Protein AF-A0A812LFV3-F1 (afdb_monomer)

Secondary structure (DSSP, 8-state):
--HHHHHHHHHHHGGG-PPPS----------PPPGGGGGSSTTS--HHHHHHHHTGGGS--SS---HHHHHHHHHHHHHT---SB--BEE-GGGT-EE--SBPPTTSSS-HHHHHHHHHHSS-TT-BSSSPPPHHHHHHHHHHHHHHHHHHTT-TTS-TT---TTHHHHHHHHHHHHHHHTT------

Radius of gyration: 30.11 Å; Cα contacts (8 Å, |Δi|>4): 96; chains: 1; bounding box: 66×48×95 Å

Sequence (188 aa):
LNFLEQLQDCRRKQKKVEPSPSEEPRKEDSKGPSKVSLKRRSKMEDPVWIRANWEVAKEPTAKGTTLEEAERLLEEREAAEPDFFCMARIWAGGWGGQCRLPHLPGIEYCEAHQAQVKRQRYLTHGRMDGEIPPKKKKEFEVTQQRLRARSSGSEAAQPGACKNRGLLDLLRKETAEVKAEKAPQKKG

Foldseek 3Di:
DDPVVVVVVVVVVVVPPDPDPDPDPDDPPPPDDDPPPPPPPPPPPPVVVVVVVVVVVPDPPDDDQDPVNVVVVVVVVVVPPLPQFAQAWDCPQLQIDTHRHGPDVPGNHRPVQVVVCVVPVAGPQHGNVDDGPPVVVVVSVVRVVVVVVVVVPPPPPDPDPPPVVPVVVVVVVVVVVVVVVPDDDDDD

pLDDT: mean 74.09, std 18.33, range [43.22, 98.5]

Structure (mmCIF, N/CA/C/O backbone):
data_AF-A0A812LFV3-F1
#
_entry.id   AF-A0A812LFV3-F1
#
loop_
_atom_site.group_PDB
_atom_site.id
_atom_site.type_symbol
_atom_site.label_atom_id
_atom_site.label_alt_id
_atom_site.label_comp_id
_atom_site.label_asym_id
_atom_site.label_entity_id
_atom_site.label_seq_id
_atom_site.pdbx_PDB_ins_code
_atom_site.Cartn_x
_atom_site.Cartn_y
_atom_site.Cartn_z
_atom_site.occupancy
_atom_site.B_iso_or_equiv
_atom_site.auth_seq_id
_atom_site.auth_comp_id
_atom_site.auth_asym_id
_atom_site.auth_atom_id
_atom_site.pdbx_PDB_model_num
ATOM 1 N N . LEU A 1 1 ? -12.657 -14.799 37.378 1.00 55.91 1 LEU A N 1
ATOM 2 C CA . LEU A 1 1 ? -11.868 -13.545 37.417 1.00 55.91 1 LEU A CA 1
ATOM 3 C C . LEU A 1 1 ? -12.683 -12.458 36.742 1.00 55.91 1 LEU A C 1
ATOM 5 O O . LEU A 1 1 ? -13.155 -12.666 35.631 1.00 55.91 1 LEU A O 1
ATOM 9 N N . ASN A 1 2 ? -12.966 -11.382 37.468 1.00 75.75 2 ASN A N 1
ATOM 10 C CA . ASN A 1 2 ? -13.969 -10.392 37.091 1.00 75.75 2 ASN A CA 1
ATOM 11 C C . ASN A 1 2 ? -13.399 -9.471 35.996 1.00 75.75 2 ASN A C 1
ATOM 13 O O . ASN A 1 2 ? -12.293 -8.955 36.140 1.00 75.75 2 ASN A O 1
ATOM 17 N N . PHE A 1 3 ? -14.127 -9.251 34.900 1.00 69.44 3 PHE A N 1
ATOM 18 C CA . PHE A 1 3 ? -13.663 -8.434 33.763 1.00 69.44 3 PHE A CA 1
ATOM 19 C C . PHE A 1 3 ? -13.281 -6.999 34.184 1.00 69.44 3 PHE A C 1
ATOM 21 O O . PHE A 1 3 ? -12.375 -6.385 33.620 1.00 69.44 3 PHE A O 1
ATOM 28 N N . LEU A 1 4 ? -13.911 -6.486 35.248 1.00 72.94 4 LEU A N 1
ATOM 29 C CA . LEU A 1 4 ? -13.555 -5.203 35.855 1.00 72.94 4 LEU A CA 1
ATOM 30 C C . LEU A 1 4 ? -12.146 -5.180 36.471 1.00 72.94 4 LEU A C 1
ATOM 32 O O . LEU A 1 4 ? -11.487 -4.142 36.429 1.00 72.94 4 LEU A O 1
ATOM 36 N N . GLU A 1 5 ? -11.678 -6.298 37.021 1.00 75.25 5 GLU A N 1
ATOM 37 C CA . GLU A 1 5 ? -10.353 -6.411 37.639 1.00 75.25 5 GLU A CA 1
ATOM 38 C C . GLU A 1 5 ? -9.250 -6.376 36.571 1.00 75.25 5 GLU A C 1
ATOM 40 O O . GLU A 1 5 ? -8.272 -5.644 36.710 1.00 75.25 5 GLU A O 1
ATOM 45 N N . GLN A 1 6 ? -9.467 -7.049 35.432 1.00 73.62 6 GLN A N 1
ATOM 46 C CA . GLN A 1 6 ? -8.557 -6.995 34.279 1.00 73.62 6 GLN A CA 1
ATOM 47 C C . GLN A 1 6 ? -8.413 -5.578 33.702 1.00 73.62 6 GLN A C 1
ATOM 49 O O . GLN A 1 6 ? -7.315 -5.165 33.321 1.00 73.62 6 GLN A O 1
ATOM 54 N N . LEU A 1 7 ? -9.498 -4.798 33.673 1.00 72.94 7 LEU A N 1
ATOM 55 C CA . LEU A 1 7 ? -9.457 -3.417 33.184 1.00 72.94 7 LEU A CA 1
ATOM 56 C C . LEU A 1 7 ? -8.721 -2.468 34.141 1.00 72.94 7 LEU A C 1
ATOM 58 O O . LEU A 1 7 ? -8.030 -1.550 33.688 1.00 72.94 7 LEU A O 1
ATOM 62 N N . GLN A 1 8 ? -8.832 -2.679 35.455 1.00 79.50 8 GLN A N 1
ATOM 63 C CA . GLN A 1 8 ? -8.088 -1.886 36.438 1.00 79.50 8 GLN A CA 1
ATOM 64 C C . GLN A 1 8 ? -6.581 -2.163 36.368 1.00 79.50 8 GLN A C 1
ATOM 66 O O . GLN A 1 8 ? -5.777 -1.231 36.474 1.00 79.50 8 GLN A O 1
ATOM 71 N N . ASP A 1 9 ? -6.201 -3.407 36.090 1.00 74.38 9 ASP A N 1
ATOM 72 C CA . ASP A 1 9 ? -4.802 -3.822 36.027 1.00 74.38 9 ASP A CA 1
ATOM 73 C C . ASP A 1 9 ? -4.087 -3.306 34.760 1.00 74.38 9 ASP A C 1
ATOM 75 O O . ASP A 1 9 ? -2.958 -2.806 34.820 1.00 74.38 9 ASP A O 1
ATOM 79 N N . CYS A 1 10 ? -4.784 -3.265 33.616 1.00 64.00 10 CYS A N 1
ATOM 80 C CA . CYS A 1 10 ? -4.294 -2.584 32.409 1.00 64.00 10 CYS A CA 1
ATOM 81 C C . CYS A 1 10 ? -4.059 -1.081 32.632 1.00 64.00 10 CYS A C 1
ATOM 83 O O . CYS A 1 10 ? -3.088 -0.518 32.121 1.00 64.00 10 CYS A O 1
ATOM 85 N N . ARG A 1 11 ? -4.910 -0.419 33.426 1.00 69.25 11 ARG A N 1
ATOM 86 C CA . ARG A 1 11 ? -4.797 1.022 33.697 1.00 69.25 11 ARG A CA 1
ATOM 87 C C . ARG A 1 11 ? -3.627 1.358 34.626 1.00 69.25 11 ARG A C 1
ATOM 89 O O . ARG A 1 11 ? -3.026 2.420 34.473 1.00 69.25 11 ARG A O 1
ATOM 96 N N . ARG A 1 12 ? -3.264 0.459 35.550 1.00 69.38 12 ARG A N 1
ATOM 97 C CA . ARG A 1 12 ? -2.049 0.595 36.376 1.00 69.38 12 ARG A CA 1
ATOM 98 C C . ARG A 1 12 ? -0.776 0.457 35.550 1.00 69.38 12 ARG A C 1
ATOM 100 O O . ARG A 1 12 ? 0.148 1.243 35.746 1.00 69.38 12 ARG A O 1
ATOM 107 N N . LYS A 1 13 ? -0.745 -0.474 34.593 1.00 65.94 13 LYS A N 1
ATOM 108 C CA . LYS A 1 13 ? 0.440 -0.714 33.752 1.00 65.94 13 LYS A CA 1
ATOM 109 C C . LYS A 1 13 ? 0.768 0.452 32.814 1.00 65.94 13 LYS A C 1
ATOM 111 O O . LYS A 1 13 ? 1.938 0.688 32.546 1.00 65.94 13 LYS A O 1
ATOM 116 N N . GLN A 1 14 ? -0.218 1.244 32.386 1.00 63.62 14 GLN A N 1
ATOM 117 C CA . GLN A 1 14 ? 0.043 2.414 31.534 1.00 63.62 14 GLN A CA 1
ATOM 118 C C . GLN A 1 14 ? 0.589 3.645 32.273 1.00 63.62 14 GLN A C 1
ATOM 120 O O . GLN A 1 14 ? 1.061 4.575 31.627 1.00 63.62 14 GLN A O 1
ATOM 125 N N . LYS A 1 15 ? 0.551 3.683 33.612 1.00 62.47 15 LYS A N 1
ATOM 126 C CA . LYS A 1 15 ? 0.946 4.877 34.382 1.00 62.47 15 LYS A CA 1
ATOM 127 C C . LYS A 1 15 ? 2.435 4.925 34.755 1.00 62.47 15 LYS A C 1
ATOM 129 O O . LYS A 1 15 ? 2.832 5.839 35.467 1.00 62.47 15 LYS A O 1
ATOM 134 N N . LYS A 1 16 ? 3.242 3.953 34.312 1.00 53.00 16 LYS A N 1
ATOM 135 C CA . LYS A 1 16 ? 4.643 3.785 34.742 1.00 53.00 16 LYS A CA 1
ATOM 136 C C . LYS A 1 16 ? 5.651 3.694 33.590 1.00 53.00 16 LYS A C 1
ATOM 138 O O . LYS A 1 16 ? 6.679 3.044 33.728 1.00 53.00 16 LYS A O 1
ATOM 143 N N . VAL A 1 17 ? 5.349 4.326 32.457 1.00 53.75 17 VAL A N 1
ATOM 144 C CA . VAL A 1 17 ? 6.363 4.599 31.431 1.00 53.75 17 VAL A CA 1
ATOM 145 C C . VAL A 1 17 ? 6.852 6.017 31.685 1.00 53.75 17 VAL A C 1
ATOM 147 O O . VAL A 1 17 ? 6.213 6.984 31.271 1.00 53.75 17 VAL A O 1
ATOM 150 N N . GLU A 1 18 ? 7.918 6.136 32.472 1.00 62.41 18 GLU A N 1
ATOM 151 C CA . GLU A 1 18 ? 8.632 7.402 32.604 1.00 62.41 18 GLU A CA 1
ATOM 152 C C . GLU A 1 18 ? 9.208 7.777 31.231 1.00 62.41 18 GLU A C 1
ATOM 154 O O . GLU A 1 18 ? 9.767 6.911 30.549 1.00 62.41 18 GLU A O 1
ATOM 159 N N . PRO A 1 19 ? 9.034 9.029 30.777 1.00 56.50 19 PRO A N 1
ATOM 160 C CA . PRO A 1 19 ? 9.641 9.480 29.538 1.00 56.50 19 PRO A CA 1
ATOM 161 C C . PRO A 1 19 ? 11.162 9.431 29.696 1.00 56.50 19 PRO A C 1
ATOM 163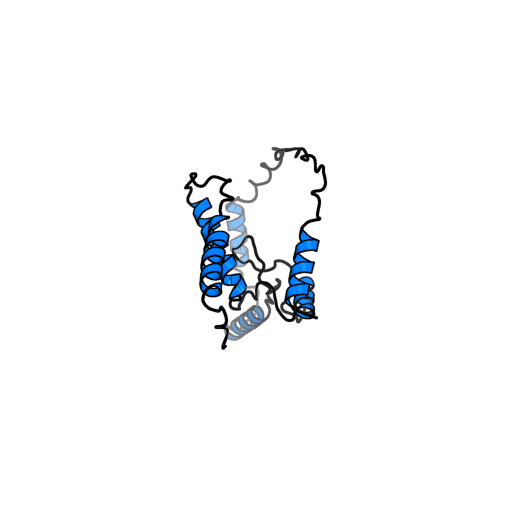 O O . PRO A 1 19 ? 11.722 10.070 30.586 1.00 56.50 19 PRO A O 1
ATOM 166 N N . SER A 1 20 ? 11.820 8.651 28.840 1.00 63.47 20 SER A N 1
ATOM 167 C CA . SER A 1 20 ? 13.277 8.584 28.775 1.00 63.47 20 SER A CA 1
ATOM 168 C C . SER A 1 20 ? 13.851 9.990 28.555 1.00 63.47 20 SER A C 1
ATOM 170 O O . SER A 1 20 ? 13.416 10.671 27.618 1.00 63.47 20 SER A O 1
ATOM 172 N N . PRO A 1 21 ? 14.804 10.448 29.381 1.00 61.84 21 PRO A N 1
ATOM 173 C CA . PRO A 1 21 ? 15.462 11.722 29.158 1.00 61.84 21 PRO A CA 1
ATOM 174 C C . PRO A 1 21 ? 16.399 11.619 27.946 1.00 61.84 21 PRO A C 1
ATOM 176 O O . PRO A 1 21 ? 17.027 10.587 27.719 1.00 61.84 21 PRO A O 1
ATOM 179 N N . SER A 1 22 ? 16.476 12.724 27.200 1.00 54.62 22 SER A N 1
ATOM 180 C CA . SER A 1 22 ? 17.468 13.049 26.164 1.00 54.62 22 SER A CA 1
ATOM 181 C C . SER A 1 22 ? 17.505 12.186 24.895 1.00 54.62 22 SER A C 1
ATOM 183 O O . SER A 1 22 ? 18.390 11.354 24.719 1.00 54.62 22 SER A O 1
ATOM 185 N N . GLU A 1 23 ? 16.636 12.501 23.933 1.00 49.09 23 GLU A N 1
ATOM 186 C CA . GLU A 1 23 ? 17.087 12.555 22.539 1.00 49.09 23 GLU A CA 1
ATOM 187 C C . GLU A 1 23 ? 17.422 14.016 22.235 1.00 49.09 23 GLU A C 1
ATOM 189 O O . GLU A 1 23 ? 16.541 14.866 22.096 1.00 49.09 23 GLU A O 1
ATOM 194 N N . GLU A 1 24 ? 18.717 14.328 22.219 1.00 56.12 24 GLU A N 1
ATOM 195 C CA . GLU A 1 24 ? 19.198 15.620 21.747 1.00 56.12 24 GLU A CA 1
ATOM 196 C C . GLU A 1 24 ? 18.813 15.812 20.270 1.00 56.12 24 GLU A C 1
ATOM 198 O O . GLU A 1 24 ? 18.880 14.861 19.482 1.00 56.12 24 GLU A O 1
ATOM 203 N N . PRO A 1 25 ? 18.430 17.032 19.857 1.00 56.47 25 PRO A N 1
ATOM 204 C CA . PRO A 1 25 ? 18.146 17.327 18.463 1.00 56.47 25 PRO A CA 1
ATOM 205 C C . PRO A 1 25 ? 19.408 17.095 17.626 1.00 56.47 25 PRO A C 1
ATOM 207 O O . PRO A 1 25 ? 20.378 17.853 17.700 1.00 56.47 25 PRO A O 1
ATOM 210 N N . ARG A 1 26 ? 19.391 16.035 16.807 1.00 52.97 26 ARG A N 1
ATOM 211 C CA . ARG A 1 26 ? 20.398 15.814 15.767 1.00 52.97 26 ARG A CA 1
ATOM 212 C C . ARG A 1 26 ? 20.404 17.035 14.853 1.00 52.97 26 ARG A C 1
ATOM 214 O O . ARG A 1 26 ? 19.417 17.319 14.182 1.00 52.97 26 ARG A O 1
ATOM 221 N N . LYS A 1 27 ? 21.524 17.757 14.848 1.00 58.31 27 LYS A N 1
ATOM 222 C CA . LYS A 1 27 ? 21.807 18.820 13.884 1.00 58.31 27 LYS A CA 1
ATOM 223 C C . LYS A 1 27 ? 21.841 18.178 12.497 1.00 58.31 27 LYS A C 1
ATOM 225 O O . LYS A 1 27 ? 22.775 17.452 12.173 1.00 58.31 27 LYS A O 1
ATOM 230 N N . GLU A 1 28 ? 20.784 18.378 11.719 1.00 57.16 28 GLU A N 1
ATOM 231 C CA . GLU A 1 28 ? 20.754 17.988 10.315 1.00 57.16 28 GLU A CA 1
ATOM 232 C C . GLU A 1 28 ? 21.685 18.921 9.536 1.00 57.16 28 GLU A C 1
ATOM 234 O O . GLU A 1 28 ? 21.373 20.087 9.280 1.00 57.16 28 GLU A O 1
ATOM 239 N N . ASP A 1 29 ? 22.854 18.396 9.171 1.00 54.00 29 ASP A N 1
ATOM 240 C CA . ASP A 1 29 ? 23.765 19.026 8.226 1.00 54.00 29 ASP A CA 1
ATOM 241 C C . ASP A 1 29 ? 23.089 19.097 6.851 1.00 54.00 29 ASP A C 1
ATOM 243 O O . ASP A 1 29 ? 23.152 18.182 6.026 1.00 54.00 29 ASP A O 1
ATOM 247 N N . SER A 1 30 ? 22.426 20.220 6.601 1.00 51.50 30 SER A N 1
ATOM 248 C CA . SER A 1 30 ? 21.839 20.596 5.319 1.00 51.50 30 SER A CA 1
ATOM 249 C C . SER A 1 30 ? 22.936 20.923 4.2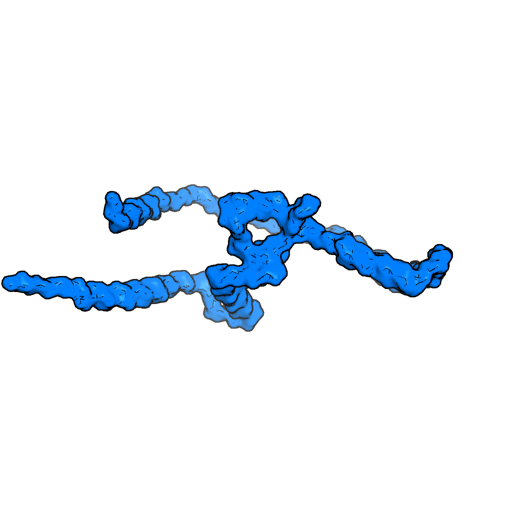97 1.00 51.50 30 SER A C 1
ATOM 251 O O . SER A 1 30 ? 23.143 22.063 3.883 1.00 51.50 30 SER A O 1
ATOM 253 N N . LYS A 1 31 ? 23.660 19.899 3.834 1.00 54.12 31 LYS A N 1
ATOM 254 C CA . LYS A 1 31 ? 24.444 19.994 2.597 1.00 54.12 31 LYS A CA 1
ATOM 255 C C . LYS A 1 31 ? 23.470 20.074 1.424 1.00 54.12 31 LYS A C 1
ATOM 257 O O . LYS A 1 31 ? 22.979 19.063 0.930 1.00 54.12 31 LYS A O 1
ATOM 262 N N . GLY A 1 32 ? 23.177 21.305 1.008 1.00 60.53 32 GLY A N 1
ATOM 263 C CA . GLY A 1 32 ? 22.386 21.590 -0.184 1.00 60.53 32 GLY A CA 1
ATOM 264 C C . GLY A 1 32 ? 22.940 20.875 -1.429 1.00 60.53 32 GLY A C 1
ATOM 265 O O . GLY A 1 32 ? 24.142 20.599 -1.507 1.00 60.53 32 GLY A O 1
ATOM 266 N N . PRO A 1 33 ? 22.077 20.559 -2.411 1.00 55.69 33 PRO A N 1
ATOM 267 C CA . PRO A 1 33 ? 22.470 19.823 -3.606 1.00 55.69 33 PRO A CA 1
ATOM 268 C C . PRO A 1 33 ? 23.586 20.562 -4.352 1.00 55.69 33 PRO A C 1
ATOM 270 O O . PRO A 1 33 ? 23.482 21.756 -4.648 1.00 55.69 33 PRO A O 1
ATOM 273 N N . SER A 1 34 ? 24.678 19.851 -4.644 1.00 58.72 34 SER A N 1
ATOM 274 C CA . SER A 1 34 ? 25.825 20.440 -5.330 1.00 58.72 34 SER A CA 1
ATOM 275 C C . SER A 1 34 ? 25.427 20.888 -6.742 1.00 58.72 34 SER A C 1
ATOM 277 O O . SER A 1 34 ? 24.744 20.181 -7.488 1.00 58.72 34 SER A O 1
ATOM 279 N N . LYS A 1 35 ? 25.884 22.083 -7.134 1.00 53.44 35 LYS A N 1
ATOM 280 C CA . LYS A 1 35 ? 25.578 22.738 -8.422 1.00 53.44 35 LYS A CA 1
ATOM 281 C C . LYS A 1 35 ? 26.095 21.978 -9.659 1.00 53.44 35 LYS A C 1
ATOM 283 O O . LYS A 1 35 ? 25.905 22.434 -10.783 1.00 53.44 35 LYS A O 1
ATOM 288 N N . VAL A 1 36 ? 26.745 20.828 -9.480 1.00 54.06 36 VAL A N 1
ATOM 289 C CA . VAL A 1 36 ? 27.412 20.072 -10.552 1.00 54.06 36 VAL A CA 1
ATOM 290 C C . VAL A 1 36 ? 26.423 19.215 -11.364 1.00 54.06 36 VAL A C 1
ATOM 292 O O . VAL A 1 36 ? 26.697 18.892 -12.517 1.00 54.06 36 VAL A O 1
ATOM 295 N N . SER A 1 37 ? 25.234 18.905 -10.832 1.00 51.38 37 SER A N 1
ATOM 296 C CA . SER A 1 37 ? 24.302 17.956 -11.475 1.00 51.38 37 SER A CA 1
ATOM 297 C C . SER A 1 37 ? 23.411 18.549 -12.587 1.00 51.38 37 SER A C 1
ATOM 299 O O . SER A 1 37 ? 22.770 17.816 -13.335 1.00 51.38 37 SER A O 1
ATOM 301 N N . LEU A 1 38 ? 23.382 19.876 -12.760 1.00 52.81 38 LEU A N 1
ATOM 302 C CA . LEU A 1 38 ? 22.471 20.541 -13.710 1.00 52.81 38 LEU A CA 1
ATOM 303 C C . LEU A 1 38 ? 22.940 20.536 -15.176 1.00 52.81 38 LEU A C 1
ATOM 305 O O . LEU A 1 38 ? 22.148 20.827 -16.065 1.00 52.81 38 LEU A O 1
ATOM 309 N N . LYS A 1 39 ? 24.197 20.173 -15.466 1.00 51.81 39 LYS A N 1
ATOM 310 C CA . LYS A 1 39 ? 24.762 20.268 -16.828 1.00 51.81 39 LYS A CA 1
ATOM 311 C C . LYS A 1 39 ? 24.688 18.995 -17.675 1.00 51.81 39 LYS A C 1
ATOM 313 O O . LYS A 1 39 ? 25.018 19.048 -18.853 1.00 51.81 39 LYS A O 1
ATOM 318 N N . ARG A 1 40 ? 24.218 17.866 -17.130 1.00 53.12 40 ARG A N 1
ATOM 319 C CA . ARG A 1 40 ? 24.064 16.611 -17.899 1.00 53.12 40 ARG A CA 1
ATOM 320 C C . ARG A 1 40 ? 22.687 16.408 -18.539 1.00 53.12 40 ARG A C 1
ATOM 322 O O . ARG A 1 40 ? 22.519 15.439 -19.268 1.00 53.12 40 ARG A O 1
ATOM 329 N N . ARG A 1 41 ? 21.716 17.300 -18.308 1.00 52.12 41 ARG A N 1
ATOM 330 C CA . ARG A 1 41 ? 20.331 17.104 -18.773 1.00 52.12 41 ARG A CA 1
ATOM 331 C C . ARG A 1 41 ? 19.991 17.694 -20.146 1.00 52.12 41 ARG A C 1
ATOM 333 O O . ARG A 1 41 ? 18.963 17.319 -20.681 1.00 52.12 41 ARG A O 1
ATOM 340 N N . SER A 1 42 ? 20.830 18.540 -20.752 1.00 55.72 42 SER A N 1
ATOM 341 C CA . SER A 1 42 ? 20.446 19.223 -22.006 1.00 55.72 42 SER A CA 1
ATOM 342 C C . SER A 1 42 ? 20.767 18.462 -23.300 1.00 55.72 42 SER A C 1
ATOM 344 O O . SER A 1 42 ? 20.538 19.001 -24.375 1.00 55.72 42 SER A O 1
ATOM 346 N N . LYS A 1 43 ? 21.331 17.246 -23.240 1.00 52.66 43 LYS A N 1
ATOM 347 C CA . LYS A 1 43 ? 21.732 16.497 -24.451 1.00 52.66 43 LYS A CA 1
ATOM 348 C C . LYS A 1 43 ? 20.705 15.450 -24.911 1.00 52.66 43 LYS A C 1
ATOM 350 O O . LYS A 1 43 ? 20.928 14.796 -25.918 1.00 52.66 43 LYS A O 1
ATOM 355 N N . MET A 1 44 ? 19.595 15.280 -24.187 1.00 50.03 44 MET A N 1
ATOM 356 C CA . MET A 1 44 ? 18.579 14.255 -24.491 1.00 50.03 44 MET A CA 1
ATOM 357 C C . MET A 1 44 ? 17.310 14.818 -25.155 1.00 50.03 44 MET A C 1
ATOM 359 O O . MET A 1 44 ? 16.379 14.069 -25.420 1.00 50.03 44 MET A O 1
ATOM 363 N N . GLU A 1 45 ? 17.286 16.119 -25.452 1.00 55.06 45 GLU A N 1
ATOM 364 C CA . GLU A 1 45 ? 16.146 16.825 -26.054 1.00 55.06 45 GLU A CA 1
ATOM 365 C C . GLU A 1 45 ? 16.518 17.403 -27.424 1.00 55.06 45 GLU A C 1
ATOM 367 O O . GLU A 1 45 ? 16.131 18.517 -27.755 1.00 55.06 45 GLU A O 1
ATOM 372 N N . ASP A 1 46 ? 17.324 16.683 -28.209 1.00 57.44 46 ASP A N 1
ATOM 373 C CA . ASP A 1 46 ? 17.632 17.097 -29.577 1.00 57.44 46 ASP A CA 1
ATOM 374 C C . ASP A 1 46 ? 16.561 16.516 -30.530 1.00 57.44 46 ASP A C 1
ATOM 376 O O . ASP A 1 46 ? 16.582 15.312 -30.824 1.00 57.44 46 ASP A O 1
ATOM 380 N N . PRO A 1 47 ? 15.572 17.314 -30.987 1.00 61.38 47 PRO A N 1
ATOM 381 C CA . PRO A 1 47 ? 14.420 16.825 -31.753 1.00 61.38 47 PRO A CA 1
ATOM 382 C C . PRO A 1 47 ? 14.805 16.214 -33.109 1.00 61.38 47 PRO A C 1
ATOM 384 O O . PRO A 1 47 ? 14.028 15.454 -33.689 1.00 61.38 47 PRO A O 1
ATOM 387 N N . VAL A 1 48 ? 16.013 16.497 -33.605 1.00 65.00 48 VAL A N 1
ATOM 388 C CA . VAL A 1 48 ? 16.549 15.926 -34.848 1.00 65.00 48 VAL A CA 1
ATOM 389 C C . VAL A 1 48 ? 16.875 14.437 -34.684 1.00 65.00 48 VAL A C 1
ATOM 391 O O . VAL A 1 48 ? 16.605 13.651 -35.592 1.00 65.00 48 VAL A O 1
ATOM 394 N N . TRP A 1 49 ? 17.369 14.017 -33.513 1.00 62.81 49 TRP A N 1
ATOM 395 C CA . TRP A 1 49 ? 17.675 12.607 -33.241 1.00 62.81 49 TRP A CA 1
ATOM 396 C C . TRP A 1 49 ? 16.401 11.757 -33.124 1.00 62.81 49 TRP A C 1
ATOM 398 O O . TRP A 1 49 ? 16.345 10.648 -33.650 1.00 62.81 49 TRP A O 1
ATOM 408 N N . ILE A 1 50 ? 15.342 12.308 -32.519 1.00 60.88 50 ILE A N 1
ATOM 409 C CA . ILE A 1 50 ? 14.033 11.641 -32.407 1.00 60.88 50 ILE A CA 1
ATOM 410 C C . ILE A 1 50 ? 13.411 11.414 -33.795 1.00 60.88 50 ILE A C 1
ATOM 412 O O . ILE A 1 50 ? 12.852 10.349 -34.048 1.00 60.88 50 ILE A O 1
ATOM 416 N N . ARG A 1 51 ? 13.543 12.374 -34.722 1.00 60.94 51 ARG A N 1
ATOM 417 C CA . ARG A 1 51 ? 12.985 12.255 -36.080 1.00 60.94 51 ARG A CA 1
ATOM 418 C C . ARG A 1 51 ? 13.735 11.241 -36.944 1.00 60.94 51 ARG A C 1
ATOM 420 O O . ARG A 1 51 ? 13.092 10.443 -37.616 1.00 60.94 51 ARG A O 1
ATOM 427 N N . ALA A 1 52 ? 15.068 11.238 -36.886 1.00 60.91 52 ALA A N 1
ATOM 428 C CA . ALA A 1 52 ? 15.896 10.321 -37.672 1.00 60.91 52 ALA A CA 1
ATOM 429 C C . ALA A 1 52 ? 15.733 8.850 -37.246 1.00 60.91 52 ALA A C 1
ATOM 431 O O . ALA A 1 52 ? 15.828 7.956 -38.081 1.00 60.91 52 ALA A O 1
ATOM 432 N N . ASN A 1 53 ? 15.444 8.588 -35.967 1.00 59.56 53 ASN A N 1
ATOM 433 C CA . ASN A 1 53 ? 15.272 7.223 -35.460 1.00 59.56 53 ASN A CA 1
ATOM 434 C C . ASN A 1 53 ? 13.826 6.695 -35.601 1.00 59.56 53 ASN A C 1
ATOM 436 O O . ASN A 1 53 ? 13.602 5.489 -35.554 1.00 59.56 53 ASN A O 1
ATOM 440 N N . TRP A 1 54 ? 12.840 7.580 -35.802 1.00 61.47 54 TRP A N 1
ATOM 441 C CA . TRP A 1 54 ? 11.431 7.207 -35.998 1.00 61.47 54 TRP A CA 1
ATOM 442 C C . TRP A 1 54 ? 11.150 6.609 -37.386 1.00 61.47 54 TRP A C 1
ATOM 444 O O . TRP A 1 54 ? 10.263 5.770 -37.525 1.00 61.47 54 TRP A O 1
ATOM 454 N N . GLU A 1 55 ? 11.897 7.000 -38.422 1.00 56.19 55 GLU A N 1
ATOM 455 C CA . GLU A 1 55 ? 11.687 6.463 -39.778 1.00 56.19 55 GLU A CA 1
ATOM 456 C C . GLU A 1 55 ? 12.232 5.038 -39.953 1.00 56.19 55 GLU A C 1
ATOM 458 O O . GLU A 1 55 ? 11.680 4.270 -40.736 1.00 56.19 55 GLU A O 1
ATOM 463 N N . VAL A 1 56 ? 13.214 4.634 -39.141 1.00 58.31 56 VAL A N 1
ATOM 464 C CA . VAL A 1 56 ? 13.766 3.267 -39.137 1.00 58.31 56 VAL A CA 1
ATOM 465 C C . VAL A 1 56 ? 12.782 2.246 -38.537 1.00 58.31 56 VAL A C 1
ATOM 467 O O . VAL A 1 56 ? 12.826 1.069 -38.877 1.00 58.31 56 VAL A O 1
ATOM 470 N N . ALA A 1 57 ? 11.831 2.679 -37.701 1.00 56.75 57 ALA A N 1
ATOM 471 C CA . ALA A 1 57 ? 10.830 1.801 -37.082 1.00 56.75 57 ALA A CA 1
ATOM 472 C C . ALA A 1 57 ? 9.621 1.476 -37.987 1.00 56.75 57 ALA A C 1
ATOM 474 O O . ALA A 1 57 ? 8.707 0.773 -37.554 1.00 56.75 57 ALA A O 1
ATOM 475 N N . LYS A 1 58 ? 9.579 1.999 -39.221 1.00 56.28 58 LYS A N 1
ATOM 476 C CA . LYS A 1 58 ? 8.468 1.775 -40.162 1.00 56.28 58 LYS A CA 1
ATOM 477 C C . LYS A 1 58 ? 8.692 0.643 -41.152 1.00 56.28 58 LYS A C 1
ATOM 479 O O . LYS A 1 58 ? 7.762 0.341 -41.895 1.00 56.28 58 LYS A O 1
ATOM 484 N N . GLU A 1 59 ? 9.866 0.020 -41.189 1.00 52.91 59 GLU A N 1
ATOM 485 C CA . GLU A 1 59 ? 10.046 -1.143 -42.053 1.00 52.91 59 GLU A CA 1
ATOM 486 C C . GLU A 1 59 ? 9.440 -2.378 -41.372 1.00 52.91 59 GLU A C 1
ATOM 488 O O . GLU A 1 59 ? 9.937 -2.805 -40.326 1.00 52.91 59 GLU A O 1
ATOM 493 N N . PRO A 1 60 ? 8.344 -2.951 -41.913 1.00 57.56 60 PRO A N 1
ATOM 494 C CA . PRO A 1 60 ? 7.739 -4.139 -41.343 1.00 57.56 60 PRO A CA 1
ATOM 495 C C . PRO A 1 60 ? 8.720 -5.291 -41.538 1.00 57.56 60 PRO A C 1
ATOM 497 O O . PRO A 1 60 ? 8.889 -5.806 -42.645 1.00 57.56 60 PRO A O 1
ATOM 500 N N . THR A 1 61 ? 9.396 -5.701 -40.467 1.00 54.97 61 THR A N 1
ATOM 501 C CA . THR A 1 61 ? 10.228 -6.902 -40.485 1.00 54.97 61 THR A CA 1
ATOM 502 C C . THR A 1 61 ? 9.338 -8.117 -40.719 1.00 54.97 61 THR A C 1
ATOM 504 O O . THR A 1 61 ? 8.749 -8.661 -39.796 1.00 54.97 61 THR A O 1
ATOM 507 N N . ALA A 1 62 ? 9.242 -8.478 -41.995 1.00 55.00 62 ALA A N 1
ATOM 508 C CA . ALA A 1 62 ? 9.154 -9.808 -42.567 1.00 55.00 62 ALA A CA 1
ATOM 509 C C . ALA A 1 62 ? 8.221 -10.840 -41.893 1.00 55.00 62 ALA A C 1
ATOM 511 O O . ALA A 1 62 ? 8.506 -11.354 -40.817 1.00 55.00 62 ALA A O 1
ATOM 512 N N . LYS A 1 63 ? 7.271 -11.308 -42.725 1.00 54.59 63 LYS A N 1
ATOM 513 C CA . LYS A 1 63 ? 6.508 -12.576 -42.683 1.00 54.59 63 LYS A CA 1
ATOM 514 C C . LYS A 1 63 ? 5.154 -12.539 -41.965 1.00 54.59 63 LYS A C 1
ATOM 516 O O . LYS A 1 63 ? 5.023 -13.024 -40.855 1.00 54.59 63 LYS A O 1
ATOM 521 N N . GLY A 1 64 ? 4.134 -12.094 -42.703 1.00 64.31 64 GLY A N 1
ATOM 522 C CA . GLY A 1 64 ? 2.873 -12.837 -42.843 1.00 64.31 64 GLY A CA 1
ATOM 523 C C . GLY A 1 64 ? 2.082 -13.202 -41.587 1.00 64.31 64 GLY A C 1
ATOM 524 O O . GLY A 1 64 ? 1.320 -14.159 -41.661 1.00 64.31 64 GLY A O 1
ATOM 525 N N . THR A 1 65 ? 2.224 -12.482 -40.477 1.00 65.81 65 THR A N 1
ATOM 526 C CA . THR A 1 65 ? 1.287 -12.607 -39.360 1.00 65.81 65 THR A CA 1
ATOM 527 C C . THR A 1 65 ? -0.078 -12.140 -39.838 1.00 65.81 65 THR A C 1
ATOM 529 O O . THR A 1 65 ? -0.267 -10.989 -40.241 1.00 65.81 65 THR A O 1
ATOM 532 N N . THR A 1 66 ? -1.026 -13.068 -39.856 1.00 85.06 66 THR A N 1
ATOM 533 C CA . THR A 1 66 ? -2.425 -12.743 -40.127 1.00 85.06 66 THR A CA 1
ATOM 534 C C . THR A 1 66 ? -2.941 -11.784 -39.052 1.00 85.06 66 THR A C 1
ATOM 536 O O . THR A 1 66 ? -2.422 -11.746 -37.935 1.00 85.06 66 THR A O 1
ATOM 539 N N . LEU A 1 67 ? -3.957 -10.982 -39.382 1.00 85.00 67 LEU A N 1
ATOM 540 C CA . LEU A 1 67 ? -4.567 -10.056 -38.419 1.00 85.00 67 LEU A CA 1
ATOM 541 C C . LEU A 1 67 ? -5.077 -10.813 -37.174 1.00 85.00 67 LEU A C 1
ATOM 543 O O . LEU A 1 67 ? -4.914 -10.330 -36.059 1.00 85.00 67 LEU A O 1
ATOM 547 N N . GLU A 1 68 ? -5.554 -12.047 -37.370 1.00 85.88 68 GLU A N 1
ATOM 548 C CA . GLU A 1 68 ? -5.956 -12.972 -36.302 1.00 85.88 68 GLU A CA 1
ATOM 549 C C . GLU A 1 68 ? -4.779 -13.420 -35.411 1.00 85.88 68 GLU A C 1
ATOM 551 O O . GLU A 1 68 ? -4.913 -13.487 -34.192 1.00 85.88 68 GLU A O 1
ATOM 556 N N . GLU A 1 69 ? -3.592 -13.685 -35.971 1.00 86.81 69 GLU A N 1
ATOM 557 C CA . GLU A 1 69 ? -2.401 -13.994 -35.161 1.00 86.81 69 GLU A CA 1
ATOM 558 C C . GLU A 1 69 ? -1.909 -12.794 -34.353 1.00 86.81 69 GLU A C 1
ATOM 560 O O . GLU A 1 69 ? -1.440 -12.968 -33.228 1.00 86.81 69 GLU A O 1
ATOM 565 N N . ALA A 1 70 ? -2.011 -11.583 -34.906 1.00 85.00 70 ALA A N 1
ATOM 566 C CA . ALA A 1 70 ? -1.656 -10.366 -34.183 1.00 85.00 70 ALA A CA 1
ATOM 567 C C . ALA A 1 70 ? -2.598 -10.125 -32.991 1.00 85.00 70 ALA A C 1
ATOM 569 O O . ALA A 1 70 ? -2.130 -9.760 -31.913 1.00 85.00 70 ALA A O 1
ATOM 570 N N . GLU A 1 71 ? -3.896 -10.379 -33.166 1.00 90.81 71 GLU A N 1
ATOM 571 C CA . GLU A 1 71 ? -4.899 -10.281 -32.102 1.00 90.81 71 GLU A CA 1
ATOM 572 C C . GLU A 1 71 ? -4.658 -11.333 -31.006 1.00 90.81 71 GLU A C 1
ATOM 574 O O . GLU A 1 71 ? -4.591 -10.982 -29.828 1.00 90.81 71 GLU A O 1
ATOM 579 N N . ARG A 1 72 ? -4.354 -12.586 -31.379 1.00 89.00 72 ARG A N 1
ATOM 580 C CA . ARG A 1 72 ? -3.999 -13.646 -30.416 1.00 89.00 72 ARG A CA 1
ATOM 581 C C . ARG A 1 72 ? -2.748 -13.316 -29.595 1.00 89.00 72 ARG A C 1
ATOM 583 O O . ARG A 1 72 ? -2.714 -13.576 -28.396 1.00 89.00 72 ARG A O 1
ATOM 590 N N . LEU A 1 73 ? -1.713 -12.746 -30.218 1.00 85.50 73 LEU A N 1
ATOM 591 C CA . LEU A 1 73 ? -0.484 -12.349 -29.518 1.00 85.50 73 LEU A CA 1
ATOM 592 C C . LEU A 1 73 ? -0.703 -11.159 -28.573 1.00 85.50 73 LEU A C 1
ATOM 594 O O . LEU A 1 73 ? -0.016 -11.058 -27.556 1.00 85.50 73 LEU A O 1
ATOM 598 N N . LEU A 1 74 ? -1.634 -10.257 -28.898 1.00 83.00 74 LEU A N 1
ATOM 599 C CA . LEU A 1 74 ? -2.029 -9.170 -28.002 1.00 83.00 74 LEU A CA 1
ATOM 600 C C . LEU A 1 74 ? -2.788 -9.707 -26.787 1.00 83.00 74 LEU A C 1
ATOM 602 O O . LEU A 1 74 ? -2.434 -9.335 -25.671 1.00 83.00 74 LEU A O 1
ATOM 606 N N . GLU A 1 75 ? -3.732 -10.633 -26.977 1.00 83.31 75 GLU A N 1
ATOM 607 C CA . GLU A 1 75 ? -4.428 -11.300 -25.867 1.00 83.31 75 GLU A CA 1
ATOM 608 C C . GLU A 1 75 ? -3.471 -12.114 -24.983 1.00 83.31 75 GLU A C 1
ATOM 610 O O . GLU A 1 75 ? -3.537 -12.017 -23.759 1.00 83.31 75 GLU A O 1
ATOM 615 N N . GLU A 1 76 ? -2.529 -12.869 -25.564 1.00 83.44 76 GLU A N 1
ATOM 616 C CA . GLU A 1 76 ? -1.503 -13.588 -24.790 1.00 83.44 76 GLU A CA 1
ATOM 617 C C . GLU A 1 76 ? -0.602 -12.631 -24.009 1.00 83.44 76 GLU A C 1
ATOM 619 O O . GLU A 1 76 ? -0.239 -12.922 -22.872 1.00 83.44 76 GLU A O 1
ATOM 624 N N . ARG A 1 77 ? -0.249 -11.481 -24.590 1.00 76.25 77 ARG A N 1
ATOM 625 C CA . ARG A 1 77 ? 0.573 -10.474 -23.917 1.00 76.25 77 ARG A CA 1
ATOM 626 C C . ARG A 1 77 ? -0.188 -9.768 -22.796 1.00 76.25 77 ARG A C 1
ATOM 628 O O . ARG A 1 77 ? 0.395 -9.570 -21.736 1.00 76.25 77 ARG A O 1
ATOM 635 N N . GLU A 1 78 ? -1.456 -9.413 -22.993 1.00 76.88 78 GLU A N 1
ATOM 636 C CA . GLU A 1 78 ? -2.298 -8.844 -21.930 1.00 76.88 78 GLU A CA 1
ATOM 637 C C . GLU A 1 78 ? -2.555 -9.857 -20.809 1.00 76.88 78 GLU A C 1
ATOM 639 O O . GLU A 1 78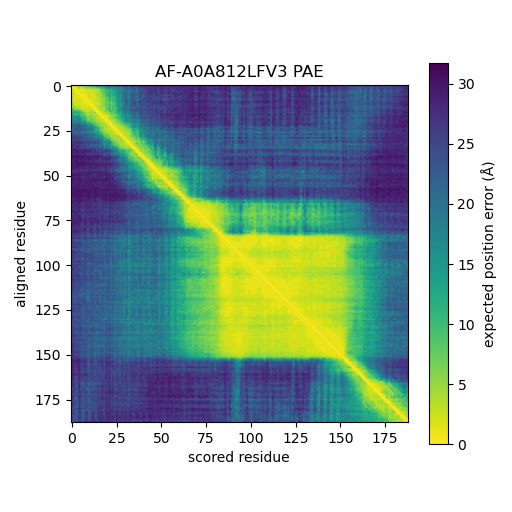 ? -2.533 -9.493 -19.636 1.00 76.88 78 GLU A O 1
ATOM 644 N N . ALA A 1 79 ? -2.698 -11.143 -21.138 1.00 73.19 79 ALA A N 1
ATOM 645 C CA . ALA A 1 79 ? -2.774 -12.217 -20.151 1.00 73.19 79 ALA A CA 1
ATOM 646 C C . ALA A 1 79 ? -1.434 -12.477 -19.428 1.00 73.19 79 ALA A C 1
ATOM 648 O O . ALA A 1 79 ? -1.426 -13.062 -18.342 1.00 73.19 79 ALA A O 1
ATOM 649 N N . ALA A 1 80 ? -0.309 -12.056 -20.016 1.00 62.62 80 ALA A N 1
ATOM 650 C CA . ALA A 1 80 ? 1.048 -12.333 -19.547 1.00 62.62 80 ALA A CA 1
ATOM 651 C C . ALA A 1 80 ? 1.790 -11.120 -18.968 1.00 62.62 80 ALA A C 1
ATOM 653 O O . ALA A 1 80 ? 2.995 -11.221 -18.738 1.00 62.62 80 ALA A O 1
ATOM 654 N N . GLU A 1 81 ? 1.115 -10.007 -18.683 1.00 64.31 81 GLU A N 1
ATOM 655 C CA . GLU A 1 81 ? 1.656 -8.956 -17.815 1.00 64.31 81 GLU A CA 1
ATOM 656 C C . GLU A 1 81 ? 1.150 -9.221 -16.386 1.00 64.31 81 GLU A C 1
ATOM 658 O O . GLU A 1 81 ? 0.177 -8.600 -15.949 1.00 64.31 81 GLU A O 1
ATOM 663 N N . PRO A 1 82 ? 1.747 -10.174 -15.632 1.00 64.38 82 PRO A N 1
ATOM 664 C CA . PRO A 1 82 ? 1.457 -10.269 -14.218 1.00 64.38 82 PRO A CA 1
ATOM 665 C C . PRO A 1 82 ? 1.847 -8.931 -13.615 1.00 64.38 82 PRO A C 1
ATOM 667 O O . PRO A 1 82 ? 2.952 -8.434 -13.847 1.00 64.38 82 PRO A O 1
ATOM 670 N N . ASP A 1 83 ? 0.941 -8.347 -12.842 1.00 74.44 83 ASP A N 1
ATOM 671 C CA . ASP A 1 83 ? 1.259 -7.167 -12.067 1.00 74.44 83 ASP A CA 1
ATOM 672 C C . ASP A 1 83 ? 2.527 -7.439 -11.260 1.00 74.44 83 ASP A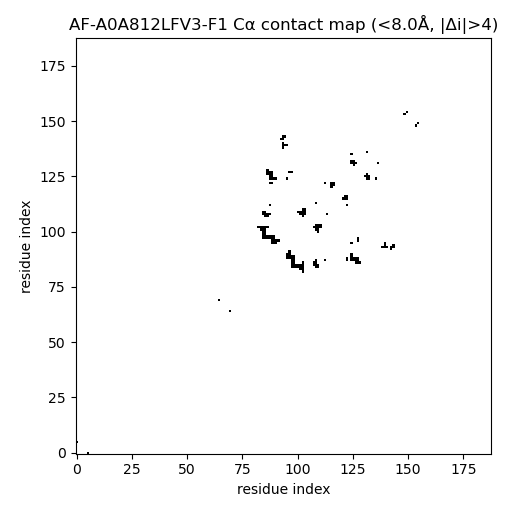 C 1
ATOM 674 O O . ASP A 1 83 ? 2.508 -8.146 -10.252 1.00 74.44 83 ASP A O 1
ATOM 678 N N . PHE A 1 84 ? 3.645 -6.855 -11.699 1.00 89.44 84 PHE A N 1
ATOM 679 C CA . PHE A 1 84 ? 4.944 -7.074 -11.071 1.00 89.44 84 PHE A CA 1
ATOM 680 C C . PHE A 1 84 ? 4.928 -6.677 -9.597 1.00 89.44 84 PHE A C 1
ATOM 682 O O . PHE A 1 84 ? 5.809 -7.082 -8.846 1.00 89.44 84 PHE A O 1
ATOM 689 N N . PHE A 1 85 ? 3.937 -5.893 -9.171 1.00 95.75 85 PHE A N 1
ATOM 690 C CA . PHE A 1 85 ? 3.797 -5.347 -7.838 1.00 95.75 85 PHE A CA 1
ATOM 691 C C . PHE A 1 85 ? 2.731 -6.064 -7.014 1.00 95.75 85 PHE A C 1
ATOM 693 O O . PHE A 1 85 ? 1.673 -6.466 -7.479 1.00 95.75 85 PHE A O 1
ATOM 700 N N . CYS A 1 86 ? 2.997 -6.143 -5.718 1.00 97.50 86 CYS A N 1
ATOM 701 C CA . CYS A 1 86 ? 2.087 -6.701 -4.734 1.00 97.50 86 CYS A CA 1
ATOM 702 C C . CYS A 1 86 ? 0.714 -5.999 -4.732 1.00 97.50 86 CYS A C 1
ATOM 704 O O . CYS A 1 86 ? 0.617 -4.780 -4.566 1.00 97.50 86 CYS A O 1
ATOM 706 N N . MET A 1 87 ? -0.357 -6.797 -4.783 1.00 97.25 87 MET A N 1
ATOM 707 C CA . MET A 1 87 ? -1.761 -6.354 -4.768 1.00 97.25 87 MET A CA 1
ATOM 708 C C . MET A 1 87 ? -2.260 -5.823 -3.419 1.00 97.25 87 MET A C 1
ATOM 710 O O . MET A 1 87 ? -3.430 -5.456 -3.267 1.00 97.25 87 MET A O 1
ATOM 714 N N . ALA A 1 88 ? -1.400 -5.772 -2.403 1.00 97.88 88 ALA A N 1
ATOM 715 C CA . ALA A 1 88 ? -1.759 -5.214 -1.109 1.00 97.88 88 ALA A CA 1
ATOM 716 C C . ALA A 1 88 ? -1.815 -3.682 -1.155 1.00 97.88 88 ALA A C 1
ATOM 718 O O . ALA A 1 88 ? -0.903 -3.014 -1.655 1.00 97.88 88 ALA A O 1
ATOM 719 N N . ARG A 1 89 ? -2.855 -3.115 -0.539 1.00 98.12 89 ARG A N 1
ATOM 720 C CA . ARG A 1 89 ? -2.943 -1.678 -0.286 1.00 98.12 89 ARG A CA 1
ATOM 721 C C . ARG A 1 89 ? -2.059 -1.305 0.907 1.00 98.12 89 ARG A C 1
ATOM 723 O O . ARG A 1 89 ? -2.032 -1.997 1.921 1.00 98.12 89 ARG A O 1
ATOM 730 N N . ILE A 1 90 ? -1.372 -0.174 0.820 1.00 97.94 90 ILE A N 1
ATOM 731 C CA . ILE A 1 90 ? -0.590 0.442 1.899 1.00 97.94 90 ILE A CA 1
ATOM 732 C C . ILE A 1 90 ? -1.229 1.763 2.335 1.00 97.94 90 ILE A C 1
ATOM 734 O O . ILE A 1 90 ? -1.996 2.368 1.590 1.00 97.94 90 ILE A O 1
ATOM 738 N N . TRP A 1 91 ? -0.890 2.254 3.530 1.00 96.25 91 TRP A N 1
ATOM 739 C CA . TRP A 1 91 ? -1.461 3.500 4.059 1.00 96.25 91 TRP A CA 1
ATOM 740 C C . TRP A 1 91 ? -1.180 4.733 3.181 1.00 96.25 91 TRP A C 1
ATOM 742 O O . TRP A 1 91 ? -2.081 5.541 2.959 1.00 96.25 91 TRP A O 1
ATOM 752 N N . ALA A 1 92 ? 0.054 4.883 2.679 1.00 96.31 92 ALA A N 1
ATOM 753 C CA . ALA A 1 92 ? 0.490 5.999 1.825 1.00 96.31 92 ALA A CA 1
ATOM 754 C C . ALA A 1 92 ? 0.037 7.388 2.333 1.00 96.31 92 ALA A C 1
ATOM 756 O O . ALA A 1 92 ? -0.518 8.196 1.591 1.00 96.31 92 ALA A O 1
ATOM 757 N N . GLY A 1 93 ? 0.204 7.641 3.636 1.00 93.62 93 GLY A N 1
ATOM 758 C CA . GLY A 1 93 ? -0.179 8.916 4.252 1.00 93.62 93 GLY A CA 1
ATOM 759 C C . GLY A 1 93 ? -1.688 9.185 4.288 1.00 93.62 93 GLY A C 1
ATOM 760 O O . GLY A 1 93 ? -2.084 10.332 4.439 1.00 93.62 93 GLY A O 1
ATOM 761 N N . GLY A 1 94 ? -2.530 8.159 4.152 1.00 95.25 94 GLY A N 1
ATOM 762 C CA . GLY A 1 94 ? -3.987 8.297 4.143 1.00 95.25 94 GLY A CA 1
ATOM 763 C C . GLY A 1 94 ? -4.597 8.456 2.752 1.00 95.25 94 GLY A C 1
ATOM 764 O O . GLY A 1 94 ? -5.781 8.754 2.650 1.00 95.25 94 GLY A O 1
ATOM 765 N N . TRP A 1 95 ? -3.842 8.225 1.678 1.00 95.44 95 TRP A N 1
ATOM 766 C CA . TRP A 1 95 ? -4.403 8.151 0.322 1.00 95.44 95 TRP A CA 1
ATOM 767 C C . TRP A 1 95 ? -4.709 6.725 -0.127 1.00 95.44 95 TRP A C 1
ATOM 769 O O . TRP A 1 95 ? -5.601 6.529 -0.944 1.00 95.44 95 TRP A O 1
ATOM 779 N N . GLY A 1 96 ? -4.029 5.734 0.453 1.00 95.50 96 GLY A N 1
ATOM 780 C CA . GLY A 1 96 ? -4.111 4.355 -0.009 1.00 95.50 96 GLY A CA 1
ATOM 781 C C . GLY A 1 96 ? -3.281 4.178 -1.279 1.00 95.50 96 GLY A C 1
ATOM 782 O O . GLY A 1 96 ? -3.677 4.624 -2.347 1.00 95.50 96 GLY A O 1
ATOM 783 N N . GLY A 1 97 ? -2.121 3.535 -1.169 1.00 96.50 97 GLY A N 1
ATOM 784 C CA . GLY A 1 97 ? -1.250 3.242 -2.315 1.00 96.50 97 GLY A CA 1
ATOM 785 C C . GLY A 1 97 ? -1.144 1.744 -2.577 1.00 96.50 97 GLY A C 1
ATOM 786 O O . GLY A 1 97 ? -1.475 0.955 -1.696 1.00 96.50 97 GLY A O 1
ATOM 787 N N . GLN A 1 98 ? -0.636 1.354 -3.744 1.00 97.44 98 GLN A N 1
ATOM 788 C CA . GLN A 1 98 ? -0.217 -0.026 -4.003 1.00 97.44 98 GLN A CA 1
ATOM 789 C C . GLN A 1 98 ? 1.162 -0.280 -3.388 1.00 97.44 98 GLN A C 1
ATOM 791 O O . GLN A 1 98 ? 2.040 0.594 -3.393 1.00 97.44 98 GLN A O 1
ATOM 796 N N . CYS A 1 99 ? 1.361 -1.471 -2.830 1.00 97.94 99 CYS A N 1
ATOM 797 C CA . CYS A 1 99 ? 2.675 -1.900 -2.382 1.00 97.94 99 CYS A CA 1
ATOM 798 C C . CYS A 1 99 ? 3.634 -1.989 -3.580 1.00 97.94 99 CYS A C 1
ATOM 800 O O . CYS A 1 99 ? 3.375 -2.704 -4.534 1.00 97.94 99 CYS A O 1
ATOM 802 N N . ARG A 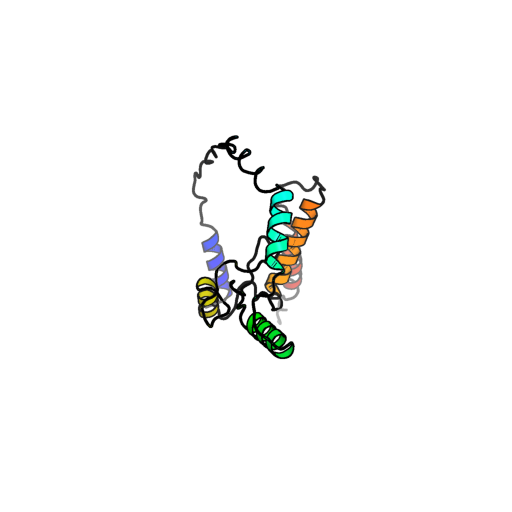1 100 ? 4.772 -1.290 -3.514 1.00 96.38 100 ARG A N 1
ATOM 803 C CA . ARG A 1 100 ? 5.776 -1.262 -4.598 1.00 96.38 100 ARG A CA 1
ATOM 804 C C . ARG A 1 100 ? 6.747 -2.445 -4.590 1.00 96.38 100 ARG A C 1
ATOM 806 O O . ARG A 1 100 ? 7.683 -2.468 -5.379 1.00 96.38 100 ARG A O 1
ATOM 813 N N . LEU A 1 101 ? 6.588 -3.374 -3.649 1.00 97.06 101 LEU A N 1
ATOM 814 C CA . LEU A 1 101 ? 7.427 -4.567 -3.598 1.00 97.06 101 LEU A CA 1
ATOM 815 C C . LEU A 1 101 ? 6.930 -5.582 -4.621 1.00 97.06 101 LEU A C 1
ATOM 817 O O . LEU A 1 101 ? 5.709 -5.706 -4.776 1.00 97.06 101 LEU A O 1
ATOM 821 N N . PRO A 1 102 ? 7.840 -6.329 -5.264 1.00 96.62 102 PRO A N 1
ATOM 822 C CA . PRO A 1 102 ? 7.427 -7.325 -6.220 1.00 96.62 102 PRO A CA 1
ATOM 823 C C . PRO A 1 102 ? 6.646 -8.449 -5.544 1.00 96.62 102 PRO A C 1
ATOM 825 O O . PRO A 1 102 ? 6.912 -8.809 -4.389 1.00 96.62 102 PRO A O 1
ATOM 828 N N . HIS A 1 103 ? 5.647 -8.971 -6.244 1.00 96.25 103 HIS A N 1
ATOM 829 C CA . HIS A 1 103 ? 4.912 -10.146 -5.791 1.00 96.25 103 HIS A CA 1
ATOM 830 C C . HIS A 1 103 ? 5.737 -11.430 -5.979 1.00 96.25 103 HIS A C 1
ATOM 832 O O . HIS A 1 103 ? 6.720 -11.459 -6.719 1.00 96.25 103 HIS A O 1
ATOM 838 N N . LEU A 1 104 ? 5.370 -12.489 -5.257 1.00 94.44 104 LEU A N 1
ATOM 839 C CA . LEU A 1 104 ? 5.993 -13.805 -5.412 1.00 94.44 104 LEU A CA 1
ATOM 840 C C . LEU A 1 104 ? 5.347 -14.565 -6.586 1.00 94.44 104 LEU A C 1
ATOM 842 O O . LEU A 1 104 ? 4.140 -14.450 -6.779 1.00 94.44 104 LEU A O 1
ATOM 846 N N . PRO A 1 105 ? 6.090 -15.390 -7.343 1.00 92.62 105 PRO A N 1
ATOM 847 C CA . PRO A 1 105 ? 5.514 -16.148 -8.452 1.00 92.62 105 PRO A CA 1
ATOM 848 C C . PRO A 1 105 ? 4.380 -17.062 -7.964 1.00 92.62 105 PRO A C 1
ATOM 850 O O . PRO A 1 105 ? 4.531 -17.789 -6.981 1.00 92.62 105 PRO A O 1
ATOM 853 N N . GLY A 1 106 ? 3.232 -17.002 -8.644 1.00 92.50 106 GLY A N 1
ATOM 854 C CA . GLY A 1 106 ? 2.024 -17.754 -8.281 1.00 92.50 106 GLY A CA 1
ATOM 855 C C . GLY A 1 106 ? 1.241 -17.196 -7.084 1.00 92.50 106 GLY A C 1
ATOM 856 O O . GLY A 1 106 ? 0.260 -17.806 -6.665 1.00 92.50 106 GLY A O 1
ATOM 857 N N . ILE A 1 107 ? 1.648 -16.056 -6.517 1.00 94.62 107 ILE A N 1
ATOM 858 C CA . ILE A 1 107 ? 0.942 -15.376 -5.424 1.00 94.62 107 ILE A CA 1
ATOM 859 C C . ILE A 1 107 ? 0.801 -13.892 -5.779 1.00 94.62 107 ILE A C 1
ATOM 861 O O . ILE A 1 107 ? 1.705 -13.266 -6.310 1.00 94.62 107 ILE A O 1
ATOM 865 N N . GLU A 1 108 ? -0.319 -13.272 -5.435 1.00 96.00 108 GLU A N 1
ATOM 866 C CA . GLU A 1 108 ? -0.572 -11.853 -5.742 1.00 96.00 108 GLU A CA 1
ATOM 867 C C . GLU A 1 108 ? 0.126 -10.876 -4.768 1.00 96.00 108 GLU A C 1
ATOM 869 O O . GLU A 1 108 ? -0.009 -9.657 -4.875 1.00 96.00 108 GLU A O 1
ATOM 874 N N . TYR A 1 109 ? 0.857 -11.391 -3.774 1.00 97.56 109 TYR A N 1
ATOM 875 C CA . TYR A 1 109 ? 1.436 -10.610 -2.682 1.00 97.56 109 TYR A CA 1
ATOM 876 C C . TYR A 1 109 ? 2.953 -10.778 -2.593 1.00 97.56 109 TYR A C 1
ATOM 878 O O . TYR A 1 109 ? 3.504 -11.834 -2.903 1.00 97.56 109 TYR A O 1
ATOM 886 N N . CYS A 1 110 ? 3.632 -9.741 -2.099 1.00 98.00 110 CYS A N 1
ATOM 887 C CA . CYS A 1 110 ? 5.034 -9.832 -1.697 1.00 98.00 110 CYS A CA 1
ATOM 888 C C . CYS A 1 110 ? 5.189 -10.670 -0.419 1.00 98.00 110 CYS A C 1
ATOM 890 O O . CYS A 1 110 ? 4.229 -10.872 0.330 1.00 98.00 110 CYS A O 1
ATOM 892 N N . GLU A 1 111 ? 6.415 -11.096 -0.119 1.00 98.06 111 GLU A N 1
ATOM 893 C CA . GLU A 1 111 ? 6.725 -11.935 1.046 1.00 98.06 111 GLU A CA 1
ATOM 894 C C . GLU A 1 111 ? 6.192 -11.357 2.370 1.00 98.06 111 GLU A C 1
ATOM 896 O O . GLU A 1 111 ? 5.559 -12.067 3.155 1.00 98.06 111 GLU A O 1
ATOM 901 N N . ALA A 1 112 ? 6.357 -10.048 2.588 1.00 98.25 112 ALA A N 1
ATOM 902 C CA . ALA A 1 112 ? 5.906 -9.376 3.807 1.00 98.25 112 ALA A CA 1
ATOM 903 C C . ALA A 1 112 ? 4.376 -9.413 3.976 1.00 98.25 112 ALA A C 1
ATOM 905 O O . ALA A 1 112 ? 3.868 -9.746 5.051 1.00 98.25 112 ALA A O 1
ATOM 906 N N . HIS A 1 113 ? 3.628 -9.112 2.912 1.00 98.50 113 HIS A N 1
ATOM 907 C CA . HIS A 1 113 ? 2.166 -9.143 2.951 1.00 98.50 113 HIS A CA 1
ATOM 908 C C . HIS A 1 113 ? 1.632 -10.577 2.976 1.00 98.50 113 HIS A C 1
ATOM 910 O O . HIS A 1 113 ? 0.643 -10.846 3.655 1.00 98.50 113 HIS A O 1
ATOM 916 N N . GLN A 1 114 ? 2.326 -11.525 2.349 1.00 98.25 114 GLN A N 1
ATOM 917 C CA . GLN A 1 114 ? 1.990 -12.939 2.454 1.00 98.25 114 GLN A CA 1
ATOM 918 C C . GLN A 1 114 ? 2.166 -13.453 3.889 1.00 98.25 114 GLN A C 1
ATOM 920 O O . GLN A 1 114 ? 1.301 -14.161 4.406 1.00 98.25 114 GLN A O 1
ATOM 925 N N . ALA A 1 115 ? 3.240 -13.061 4.580 1.00 98.25 115 ALA A N 1
ATOM 926 C CA . ALA A 1 115 ? 3.434 -13.370 5.995 1.00 98.25 115 ALA A CA 1
ATOM 927 C C . ALA A 1 115 ? 2.340 -12.738 6.875 1.00 98.25 115 ALA A C 1
ATOM 929 O O . ALA A 1 115 ? 1.825 -13.380 7.793 1.00 98.25 115 ALA A O 1
ATOM 930 N N . GLN A 1 116 ? 1.929 -11.506 6.569 1.00 97.94 116 GLN A N 1
ATOM 931 C CA . GLN A 1 116 ? 0.831 -10.826 7.255 1.00 97.94 116 GLN A CA 1
ATOM 932 C C . GLN A 1 116 ? -0.506 -11.552 7.071 1.00 97.94 116 GLN A C 1
ATOM 934 O O . GLN A 1 116 ? -1.201 -11.790 8.061 1.00 97.94 116 GLN A O 1
ATOM 939 N N . VAL A 1 117 ? -0.840 -11.960 5.844 1.00 97.81 117 VAL A N 1
ATOM 940 C CA . VAL A 1 117 ? -2.044 -12.747 5.542 1.00 97.81 117 VAL A CA 1
ATOM 941 C C . VAL A 1 117 ? -1.987 -14.102 6.245 1.00 97.81 117 VAL A C 1
ATOM 943 O O . VAL A 1 117 ? -2.965 -14.502 6.866 1.00 97.81 117 VAL A O 1
ATOM 946 N N . LYS A 1 118 ? -0.841 -14.790 6.255 1.00 98.06 118 LYS A N 1
ATOM 947 C CA . LYS A 1 118 ? -0.684 -16.051 7.001 1.00 98.06 118 LYS A CA 1
ATOM 948 C C . LYS A 1 118 ? -0.905 -15.866 8.507 1.00 98.06 118 LYS A C 1
ATOM 950 O O . LYS A 1 118 ? -1.574 -16.691 9.126 1.00 98.06 118 LYS A O 1
ATOM 955 N N . ARG A 1 119 ? -0.382 -14.781 9.089 1.00 98.00 119 ARG A N 1
ATOM 956 C CA . ARG A 1 119 ? -0.470 -14.494 10.530 1.00 98.00 119 ARG A CA 1
ATOM 957 C C . ARG A 1 119 ? -1.860 -14.041 10.973 1.00 98.00 119 ARG A C 1
ATOM 959 O O . ARG A 1 119 ? -2.341 -14.499 12.002 1.00 98.00 119 ARG A O 1
ATOM 966 N N . GLN A 1 120 ? -2.467 -13.099 10.254 1.00 96.81 120 GLN A N 1
ATOM 967 C CA . GLN A 1 120 ? -3.706 -12.427 10.669 1.00 96.81 120 GLN A CA 1
ATOM 968 C C . GLN A 1 120 ? -4.941 -12.910 9.904 1.00 96.81 120 GLN A C 1
ATOM 970 O O . GLN A 1 120 ? -6.052 -12.622 10.328 1.00 96.81 120 GLN A O 1
ATOM 975 N N . ARG A 1 121 ? -4.766 -13.651 8.802 1.00 97.25 121 ARG A N 1
ATOM 976 C CA . ARG A 1 121 ? -5.812 -14.067 7.845 1.00 97.25 121 ARG A CA 1
ATOM 977 C C . ARG A 1 121 ? -6.440 -12.932 7.028 1.00 97.25 121 ARG A C 1
ATOM 979 O O . ARG A 1 121 ? -7.314 -13.200 6.216 1.00 97.25 121 ARG A O 1
ATOM 986 N N . TYR A 1 122 ? -5.980 -11.690 7.188 1.00 96.00 122 TYR A N 1
ATOM 987 C CA . TYR A 1 122 ? -6.442 -10.536 6.414 1.00 96.00 122 TYR A CA 1
ATOM 988 C C . TYR A 1 122 ? -5.331 -9.491 6.219 1.00 96.00 122 TYR A C 1
ATOM 990 O O . TYR A 1 122 ? -4.359 -9.439 6.977 1.00 96.00 122 TYR A O 1
ATOM 998 N N . LEU A 1 123 ? -5.493 -8.628 5.211 1.00 97.25 123 LEU A N 1
ATOM 999 C CA . LEU A 1 123 ? -4.636 -7.462 4.971 1.00 97.25 123 LEU A CA 1
ATOM 1000 C C . LEU A 1 123 ? -5.112 -6.276 5.811 1.00 97.25 123 LEU A C 1
ATOM 1002 O O . LEU A 1 123 ? -6.288 -5.920 5.779 1.00 97.25 123 LEU A O 1
ATOM 1006 N N . THR A 1 124 ? -4.203 -5.602 6.518 1.00 96.06 124 THR A N 1
ATOM 1007 C CA . THR A 1 124 ? -4.570 -4.483 7.409 1.00 96.06 124 THR A CA 1
ATOM 1008 C C . THR A 1 124 ? -5.252 -3.319 6.682 1.00 96.06 124 THR A C 1
ATOM 1010 O O . THR A 1 124 ? -6.084 -2.645 7.288 1.00 96.06 124 THR A O 1
ATOM 1013 N N . HIS A 1 125 ? -4.933 -3.087 5.405 1.00 96.81 125 HIS A N 1
ATOM 1014 C CA . HIS A 1 125 ? -5.518 -2.009 4.597 1.00 96.81 125 HIS A CA 1
ATOM 1015 C C . HIS A 1 125 ? -6.356 -2.509 3.406 1.00 96.81 125 HIS A C 1
ATOM 1017 O O . HIS A 1 125 ? -6.870 -1.686 2.653 1.00 96.81 125 HIS A O 1
ATOM 1023 N N . GLY A 1 126 ? -6.530 -3.827 3.259 1.00 97.31 126 GLY A N 1
ATOM 1024 C CA . GLY A 1 126 ? -7.237 -4.442 2.131 1.00 97.31 126 GLY A CA 1
ATOM 1025 C C . GLY A 1 126 ? -6.380 -4.643 0.874 1.00 97.31 126 GLY A C 1
ATOM 1026 O O . GLY A 1 126 ? -5.184 -4.339 0.854 1.00 97.31 126 GLY A O 1
ATOM 1027 N N . ARG A 1 127 ? -7.012 -5.192 -0.165 1.00 97.44 127 ARG A N 1
ATOM 1028 C CA . ARG A 1 127 ? -6.448 -5.377 -1.513 1.00 97.44 127 ARG A CA 1
ATOM 1029 C C . ARG A 1 127 ? -6.656 -4.104 -2.353 1.00 97.44 127 ARG A C 1
ATOM 1031 O O . ARG A 1 127 ? -7.495 -3.267 -2.008 1.00 97.44 127 ARG A O 1
ATOM 1038 N N . MET A 1 128 ? -5.886 -3.932 -3.425 1.00 96.69 128 MET A N 1
ATOM 1039 C CA . MET A 1 128 ? -6.038 -2.803 -4.351 1.00 96.69 128 MET A CA 1
ATOM 1040 C C . MET A 1 128 ? -7.349 -2.837 -5.148 1.00 96.69 128 MET A C 1
ATOM 1042 O O . MET A 1 128 ? -7.986 -1.792 -5.263 1.00 96.69 128 MET A O 1
A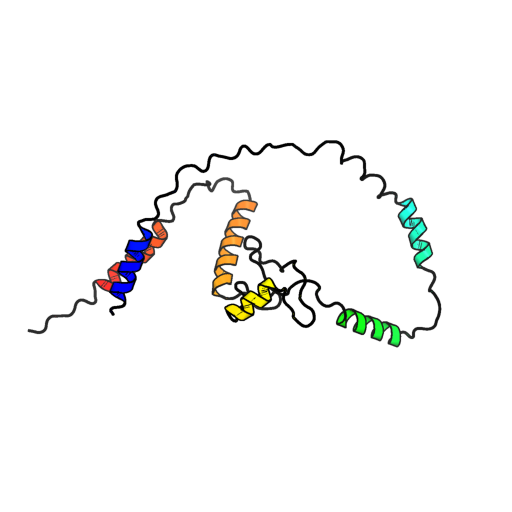TOM 1046 N N . ASP A 1 129 ? -7.794 -4.018 -5.578 1.00 95.38 129 ASP A N 1
ATOM 1047 C CA . ASP A 1 129 ? -9.034 -4.187 -6.364 1.00 95.38 129 ASP A CA 1
ATOM 1048 C C . ASP A 1 129 ? -10.291 -4.286 -5.489 1.00 95.38 129 ASP A C 1
ATOM 1050 O O . ASP A 1 129 ? -11.417 -4.152 -5.959 1.00 95.38 129 ASP A O 1
ATOM 1054 N N . GLY A 1 130 ? -10.100 -4.554 -4.195 1.00 95.31 130 GLY A N 1
ATOM 1055 C CA . GLY A 1 130 ? -11.181 -4.766 -3.241 1.00 95.31 130 GLY A CA 1
ATOM 1056 C C . GLY A 1 130 ? -11.620 -3.496 -2.517 1.00 95.31 130 GLY A C 1
ATOM 1057 O O . GLY A 1 130 ? -10.902 -2.492 -2.444 1.00 95.31 130 GLY A O 1
ATOM 1058 N N . GLU A 1 131 ? -12.793 -3.580 -1.893 1.00 95.31 131 GLU A N 1
ATOM 1059 C CA . GLU A 1 131 ? -13.298 -2.526 -1.020 1.00 95.31 131 GLU A CA 1
ATOM 1060 C C . GLU A 1 131 ? -12.377 -2.286 0.186 1.00 95.31 131 GLU A C 1
ATOM 1062 O O . GLU A 1 131 ? -11.801 -3.206 0.778 1.00 95.31 131 GLU A O 1
ATOM 1067 N N . ILE A 1 132 ? -12.263 -1.019 0.591 1.00 96.12 132 ILE A N 1
ATOM 1068 C CA . ILE A 1 132 ? -11.505 -0.641 1.784 1.00 96.12 132 ILE A CA 1
ATOM 1069 C C . ILE A 1 132 ? -12.287 -1.103 3.024 1.00 96.12 132 ILE A C 1
ATOM 1071 O O . ILE A 1 132 ? -13.431 -0.673 3.203 1.00 96.12 132 ILE A O 1
ATOM 1075 N N . PRO A 1 133 ? -11.677 -1.884 3.940 1.00 95.12 133 PRO A N 1
ATOM 1076 C CA . PRO A 1 133 ? -12.350 -2.344 5.149 1.00 95.12 133 PRO A CA 1
ATOM 1077 C C . PRO A 1 133 ? -13.003 -1.185 5.926 1.00 95.12 133 PRO A C 1
ATOM 1079 O O . PRO A 1 133 ? -12.350 -0.156 6.138 1.00 95.12 133 PRO A O 1
ATOM 1082 N N . PRO A 1 134 ? -14.244 -1.332 6.433 1.00 93.31 134 PRO A N 1
ATOM 1083 C CA . PRO A 1 134 ? -15.044 -0.216 6.956 1.00 93.31 134 PRO A CA 1
ATOM 1084 C C . PRO A 1 134 ? -14.378 0.498 8.138 1.00 93.31 134 PRO A C 1
ATOM 1086 O O . PRO A 1 134 ? -14.500 1.714 8.296 1.00 93.31 134 PRO A O 1
ATOM 1089 N N . LYS A 1 135 ? -13.605 -0.244 8.943 1.00 91.25 135 LYS A N 1
ATOM 1090 C CA . LYS A 1 135 ? -12.812 0.310 10.047 1.00 91.25 135 LYS A CA 1
ATOM 1091 C C . LYS A 1 135 ? -11.723 1.269 9.552 1.00 91.25 135 LYS A C 1
ATOM 1093 O O . LYS A 1 135 ? -11.519 2.314 10.158 1.00 91.25 135 LYS A O 1
ATOM 1098 N N . LYS A 1 136 ? -11.042 0.931 8.452 1.00 94.25 136 LYS A N 1
ATOM 1099 C CA . LYS A 1 136 ? -9.982 1.760 7.860 1.00 94.25 136 LYS A CA 1
ATOM 1100 C C . LYS A 1 136 ? -10.520 2.851 6.947 1.00 94.25 136 LYS A C 1
ATOM 1102 O O . LYS A 1 136 ? -9.915 3.915 6.898 1.00 94.25 136 LYS A O 1
ATOM 1107 N N . LYS A 1 137 ? -11.663 2.637 6.293 1.00 96.19 137 LYS A N 1
ATOM 1108 C CA . LYS A 1 137 ? -12.314 3.631 5.428 1.00 96.19 137 LYS A CA 1
ATOM 1109 C C . LYS A 1 137 ? -12.500 4.978 6.138 1.00 96.19 137 LYS A C 1
ATOM 1111 O O . LYS A 1 137 ? -12.062 5.999 5.620 1.00 96.19 137 LYS A O 1
ATOM 1116 N N . LYS A 1 138 ? -13.009 4.965 7.376 1.00 95.62 138 LYS A N 1
ATOM 1117 C CA . LYS A 1 138 ? -13.155 6.180 8.201 1.00 95.62 138 LYS A CA 1
ATOM 1118 C C . LYS A 1 138 ? -11.817 6.867 8.503 1.00 95.62 138 LYS A C 1
ATOM 1120 O O . LYS A 1 138 ? -11.735 8.089 8.488 1.00 95.62 138 LYS A O 1
ATOM 1125 N N . GLU A 1 139 ? -10.757 6.099 8.774 1.00 95.75 139 GLU A N 1
ATOM 1126 C CA . GLU A 1 139 ? -9.419 6.661 9.021 1.00 95.75 139 GLU A CA 1
ATOM 1127 C C . GLU A 1 139 ? -8.853 7.348 7.765 1.00 95.75 139 GLU A C 1
ATOM 1129 O O . GLU A 1 139 ? -8.277 8.438 7.866 1.00 95.75 139 GLU A O 1
ATOM 1134 N N . PHE A 1 140 ? -9.033 6.727 6.591 1.00 96.44 140 PHE A N 1
ATOM 1135 C CA . PHE A 1 140 ? -8.668 7.302 5.294 1.00 96.44 140 PHE A CA 1
ATOM 1136 C C . PHE A 1 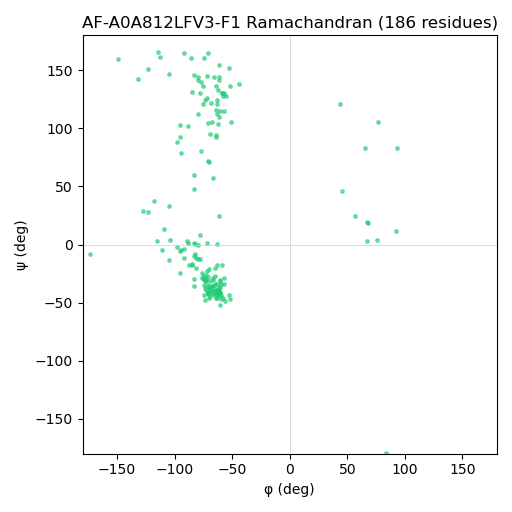140 ? -9.429 8.608 5.046 1.00 96.44 140 PHE A C 1
ATOM 1138 O O . PHE A 1 140 ? -8.796 9.635 4.825 1.00 96.44 140 PHE A O 1
ATOM 1145 N N . GLU A 1 141 ? -10.758 8.603 5.179 1.00 95.88 141 GLU A N 1
ATOM 1146 C CA . GLU A 1 141 ? -11.605 9.789 4.984 1.00 95.88 141 GLU A CA 1
ATOM 1147 C C . GLU A 1 141 ? -11.182 10.958 5.884 1.00 95.88 141 GLU A C 1
ATOM 1149 O O . GLU A 1 141 ? -10.964 12.068 5.399 1.00 95.88 141 GLU A O 1
ATOM 1154 N N . VAL A 1 142 ? -10.976 10.712 7.183 1.00 95.44 142 VAL A N 1
ATOM 1155 C CA . VAL A 1 142 ? -10.545 11.752 8.133 1.00 95.44 142 VAL A CA 1
ATOM 1156 C C . VAL A 1 142 ? -9.170 12.309 7.764 1.00 95.44 142 VAL A C 1
ATOM 1158 O O . VAL A 1 142 ? -8.935 13.516 7.857 1.00 95.44 142 VAL A O 1
ATOM 1161 N N . THR A 1 143 ? -8.243 11.450 7.342 1.00 95.00 143 THR A N 1
ATOM 1162 C CA . THR A 1 143 ? -6.891 11.882 6.974 1.00 95.00 143 THR A CA 1
ATOM 1163 C C . THR A 1 143 ? -6.904 12.668 5.666 1.00 95.00 143 THR A C 1
ATOM 1165 O O . THR A 1 143 ? -6.293 13.732 5.596 1.00 95.00 143 THR A O 1
ATOM 1168 N N . GLN A 1 144 ? -7.667 12.227 4.666 1.00 95.94 144 GLN A N 1
ATOM 1169 C CA . GLN A 1 144 ? -7.848 12.949 3.405 1.00 95.94 144 GLN A CA 1
ATOM 1170 C C . GLN A 1 144 ? -8.490 14.316 3.624 1.00 95.94 144 GLN A C 1
ATOM 1172 O O . GLN A 1 144 ? -8.007 15.300 3.070 1.00 95.94 144 GLN A O 1
ATOM 1177 N N . GLN A 1 145 ? -9.519 14.413 4.470 1.00 94.81 145 GLN A N 1
ATOM 1178 C CA . GLN A 1 145 ? -10.127 15.697 4.837 1.00 94.81 145 GLN A CA 1
ATOM 1179 C C . GLN A 1 145 ? -9.097 16.649 5.456 1.00 94.81 145 GLN A C 1
ATOM 1181 O O . GLN A 1 145 ? -8.999 17.805 5.046 1.00 94.81 145 GLN A O 1
ATOM 1186 N N . ARG A 1 146 ? -8.268 16.158 6.387 1.00 91.00 146 ARG A N 1
ATOM 1187 C CA . ARG A 1 146 ? -7.191 16.956 6.995 1.00 91.00 146 ARG A CA 1
ATOM 1188 C C . ARG A 1 146 ? -6.148 17.403 5.976 1.00 91.00 146 ARG A C 1
ATOM 1190 O O . ARG A 1 146 ? -5.702 18.543 6.032 1.00 91.00 146 ARG A O 1
ATOM 1197 N N . LEU A 1 147 ? -5.745 16.526 5.061 1.00 90.19 147 LEU A N 1
ATOM 1198 C CA . LEU A 1 147 ? -4.761 16.862 4.031 1.00 90.19 147 LEU A CA 1
ATOM 1199 C C . LEU A 1 147 ? -5.310 17.891 3.042 1.00 90.19 147 LEU A C 1
ATOM 1201 O O . LEU A 1 147 ? -4.606 18.848 2.728 1.00 90.19 147 LEU A O 1
ATOM 1205 N N . ARG A 1 148 ? -6.575 17.752 2.628 1.00 92.06 148 ARG A N 1
ATOM 1206 C CA . ARG A 1 148 ? -7.257 18.729 1.769 1.00 92.06 148 ARG A CA 1
ATOM 1207 C C . ARG A 1 148 ? -7.323 20.106 2.429 1.00 92.06 148 ARG A C 1
ATOM 1209 O O . ARG A 1 148 ? -6.916 21.079 1.803 1.00 92.06 148 ARG A O 1
ATOM 1216 N N . ALA A 1 149 ? -7.717 20.172 3.703 1.00 88.62 149 ALA A N 1
ATOM 1217 C CA . ALA A 1 149 ? -7.762 21.422 4.467 1.00 88.62 149 ALA A CA 1
ATOM 1218 C C . ALA A 1 149 ? -6.387 22.108 4.585 1.00 88.62 149 ALA A C 1
ATOM 1220 O O . ALA A 1 149 ? -6.297 23.331 4.572 1.00 88.62 149 ALA A O 1
ATOM 1221 N N . ARG A 1 150 ? -5.299 21.328 4.667 1.00 85.94 150 ARG A N 1
ATOM 1222 C CA . ARG A 1 150 ? -3.927 21.865 4.655 1.00 85.94 150 ARG A CA 1
ATOM 1223 C C . ARG A 1 150 ? -3.514 22.361 3.271 1.00 85.94 150 ARG A C 1
ATOM 1225 O O . ARG A 1 150 ? -2.838 23.377 3.181 1.00 85.94 150 ARG A O 1
ATOM 1232 N N . SER A 1 151 ? -3.899 21.652 2.208 1.00 88.88 151 SER A N 1
ATOM 1233 C CA . SER A 1 151 ? -3.553 22.032 0.832 1.00 88.88 151 SER A CA 1
ATOM 1234 C C . SER A 1 151 ? -4.298 23.268 0.331 1.00 88.88 151 SER A C 1
ATOM 1236 O O . SER A 1 151 ? -3.761 23.995 -0.494 1.00 88.88 151 SER A O 1
ATOM 1238 N N . SER A 1 152 ? -5.502 23.541 0.842 1.00 88.50 152 SER A N 1
ATOM 1239 C CA . SER A 1 152 ? -6.316 24.689 0.426 1.00 88.50 152 SER A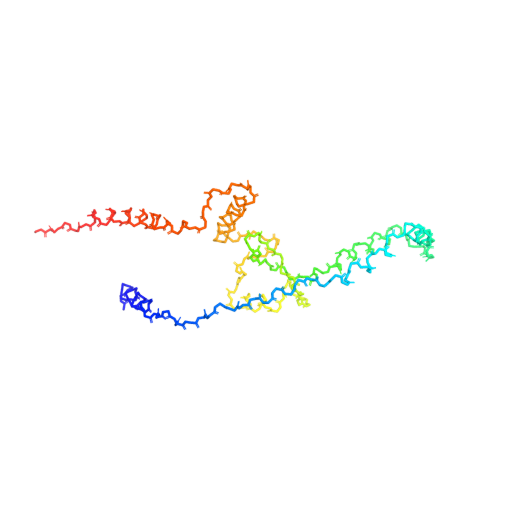 CA 1
ATOM 1240 C C . SER A 1 152 ? -5.872 26.030 1.021 1.00 88.50 152 SER A C 1
ATOM 1242 O O . SER A 1 152 ? -6.584 27.016 0.871 1.00 88.50 152 SER A O 1
ATOM 1244 N N . GLY A 1 153 ? -4.723 26.097 1.702 1.00 64.88 153 GLY A N 1
ATOM 1245 C CA . GLY A 1 153 ? -4.105 27.376 2.065 1.00 64.88 153 GLY A CA 1
ATOM 1246 C C . GLY A 1 153 ? -4.872 28.213 3.091 1.00 64.88 153 GLY A C 1
ATOM 1247 O O . GLY A 1 153 ? -4.586 29.397 3.234 1.00 64.88 153 GLY A O 1
ATOM 1248 N N . SER A 1 154 ? -5.804 27.635 3.861 1.00 56.19 154 SER A N 1
ATOM 1249 C CA . SER A 1 154 ? -6.272 28.309 5.075 1.00 56.19 154 SER A CA 1
ATOM 1250 C C . SER A 1 154 ? -5.205 28.144 6.158 1.00 56.19 154 SER A C 1
ATOM 1252 O O . SER A 1 154 ? -5.296 27.279 7.033 1.00 56.19 154 SER A O 1
ATOM 1254 N N . GLU A 1 155 ? -4.178 28.982 6.078 1.00 51.88 155 GLU A N 1
ATOM 1255 C CA . GLU A 1 155 ? -3.052 29.164 7.004 1.00 51.88 155 GLU A CA 1
ATOM 1256 C C . GLU A 1 155 ? -3.489 29.626 8.418 1.00 51.88 155 GLU A C 1
ATOM 1258 O O . GLU A 1 155 ? -2.732 30.247 9.153 1.00 51.88 155 GLU A O 1
ATOM 1263 N N . ALA A 1 156 ? -4.728 29.337 8.832 1.00 53.19 156 ALA A N 1
ATOM 1264 C CA . ALA A 1 156 ? -5.321 29.797 10.088 1.00 53.19 156 ALA A CA 1
ATOM 1265 C C . ALA A 1 156 ? -5.562 28.683 11.126 1.00 53.19 156 ALA A C 1
ATOM 1267 O O . ALA A 1 156 ? -5.941 28.973 12.260 1.00 53.19 156 ALA A O 1
ATOM 1268 N N . ALA A 1 157 ? -5.326 27.407 10.804 1.00 52.62 157 ALA A N 1
ATOM 1269 C CA . ALA A 1 157 ? -5.455 26.321 11.780 1.00 52.62 157 ALA A CA 1
ATOM 1270 C C . ALA A 1 157 ? -4.082 25.944 12.356 1.00 52.62 157 ALA A C 1
ATOM 1272 O O . ALA A 1 157 ? -3.375 25.078 11.844 1.00 52.62 157 ALA A O 1
ATOM 1273 N N . GLN A 1 158 ? -3.721 26.645 13.429 1.00 54.69 158 GLN A N 1
ATOM 1274 C CA . GLN A 1 158 ? -2.464 26.536 14.166 1.00 54.69 158 GLN A CA 1
ATOM 1275 C C . GLN A 1 158 ? -2.008 25.081 14.431 1.00 54.69 158 GLN A C 1
ATOM 1277 O O . GLN A 1 158 ? -2.815 24.251 14.873 1.00 54.69 158 GLN A O 1
ATOM 1282 N N . PRO A 1 159 ? -0.700 24.780 14.287 1.00 48.06 159 PRO A N 1
ATOM 1283 C CA . PRO A 1 159 ? -0.080 23.544 14.762 1.00 48.06 159 PRO A CA 1
ATOM 1284 C C . PRO A 1 159 ? -0.015 23.564 16.300 1.00 48.06 159 PRO A C 1
ATOM 1286 O O . PRO A 1 159 ? 1.027 23.789 16.900 1.00 48.06 159 PRO A O 1
ATOM 1289 N N . GLY A 1 160 ? -1.165 23.410 16.957 1.00 51.91 160 GLY A N 1
ATOM 1290 C CA . GLY A 1 160 ? -1.261 23.563 18.412 1.00 51.91 160 GLY A CA 1
ATOM 1291 C C . GLY A 1 160 ? -2.607 23.212 19.043 1.00 51.91 160 GLY A C 1
ATOM 1292 O O . GLY A 1 160 ? -2.693 23.112 20.264 1.00 51.91 160 GLY A O 1
ATOM 1293 N N . ALA A 1 161 ? -3.665 22.944 18.271 1.00 47.84 161 ALA A N 1
ATOM 1294 C CA . ALA A 1 161 ? -4.935 22.493 18.842 1.00 47.84 161 ALA A CA 1
ATOM 1295 C C . ALA A 1 161 ? -4.945 20.975 19.119 1.00 47.84 161 ALA A C 1
ATOM 1297 O O . ALA A 1 161 ? -5.823 20.235 18.677 1.00 47.84 161 ALA A O 1
ATOM 1298 N N . CYS A 1 162 ? -4.023 20.513 19.964 1.00 43.22 162 CYS A N 1
ATOM 1299 C CA . CYS A 1 162 ? -4.254 19.379 20.856 1.00 43.22 162 CYS A CA 1
ATOM 1300 C C . CYS A 1 162 ? -5.317 19.759 21.915 1.00 43.22 162 CYS A C 1
ATOM 1302 O O . CYS A 1 162 ? -5.083 19.710 23.115 1.00 43.22 162 CYS A O 1
ATOM 1304 N N . LYS A 1 163 ? -6.516 20.175 21.484 1.00 49.25 163 LYS A N 1
ATOM 1305 C CA . LYS A 1 163 ? -7.655 20.467 22.371 1.00 49.25 163 LYS A CA 1
ATOM 1306 C C . LYS A 1 163 ? -8.900 19.653 22.020 1.00 49.25 163 LYS A C 1
ATOM 1308 O O . LYS A 1 163 ? -9.999 20.020 22.403 1.00 49.25 163 LYS A O 1
ATOM 1313 N N . ASN A 1 164 ? -8.739 18.459 21.448 1.00 50.91 164 ASN A N 1
ATOM 1314 C CA . ASN A 1 164 ? -9.771 17.417 21.557 1.00 50.91 164 ASN A CA 1
ATOM 1315 C C . ASN A 1 164 ? -9.642 16.635 22.874 1.00 50.91 164 ASN A C 1
ATOM 1317 O O . ASN A 1 164 ? -9.707 15.410 22.900 1.00 50.91 164 ASN A O 1
ATOM 1321 N N . ARG A 1 165 ? -9.501 17.359 23.992 1.00 51.16 165 ARG A N 1
ATOM 1322 C CA . ARG A 1 165 ? -9.970 16.860 25.292 1.00 51.16 165 ARG A CA 1
ATOM 1323 C C . ARG A 1 165 ? -11.508 16.906 25.353 1.00 51.16 165 ARG A C 1
ATOM 1325 O O . ARG A 1 165 ? -12.110 16.052 25.982 1.00 51.16 165 ARG A O 1
ATOM 1332 N N . GLY A 1 166 ? -12.140 17.804 24.585 1.00 52.19 166 GLY A N 1
ATOM 1333 C CA . GLY A 1 166 ? -13.592 18.010 24.594 1.00 52.19 166 GLY A CA 1
ATOM 1334 C C . GLY A 1 166 ? -14.437 16.877 24.000 1.00 52.19 166 GLY A C 1
ATOM 1335 O O . GLY A 1 166 ? -15.494 16.588 24.542 1.00 52.19 166 GLY A O 1
ATOM 1336 N N . LEU A 1 167 ? -13.997 16.194 22.934 1.00 52.03 167 LEU A N 1
ATOM 1337 C CA . LEU A 1 167 ? -14.830 15.148 22.309 1.00 52.03 167 LEU A CA 1
ATOM 1338 C C . LEU A 1 167 ? -14.876 13.857 23.148 1.00 52.03 167 LEU A C 1
ATOM 1340 O O . LEU A 1 167 ? -15.913 13.207 23.245 1.00 52.03 167 LEU A O 1
ATOM 1344 N N . LEU A 1 168 ? -13.763 13.524 23.809 1.00 54.94 168 LEU A N 1
ATOM 1345 C CA . LEU A 1 168 ? -13.707 12.433 24.786 1.00 54.94 168 LEU A CA 1
ATOM 1346 C C . LEU A 1 168 ? -14.425 12.807 26.096 1.00 54.94 168 LEU A C 1
ATOM 1348 O O . LEU A 1 168 ? -14.990 11.925 26.737 1.00 54.94 168 LEU A O 1
ATOM 1352 N N . ASP A 1 169 ? -14.462 14.093 26.464 1.00 55.47 169 ASP A N 1
ATOM 1353 C CA . ASP A 1 169 ? -15.267 14.593 27.587 1.00 55.47 169 ASP A CA 1
ATOM 1354 C C . ASP A 1 169 ? -16.774 14.668 27.264 1.00 55.47 169 ASP A C 1
ATOM 1356 O O . ASP A 1 169 ? -17.585 14.456 28.162 1.00 55.47 169 ASP A O 1
ATOM 1360 N N . LEU A 1 170 ? -17.178 14.885 26.006 1.00 55.59 170 LEU A N 1
ATOM 1361 C CA . LEU A 1 170 ? -18.585 14.831 25.575 1.00 55.59 170 LEU A CA 1
ATOM 1362 C C . LEU A 1 170 ? -19.126 13.392 25.587 1.00 55.59 170 LEU A C 1
ATOM 1364 O O . LEU A 1 170 ? -20.151 13.139 26.213 1.00 55.59 170 LEU A O 1
ATOM 1368 N N . LEU A 1 171 ? -18.379 12.424 25.044 1.00 58.81 171 LEU A N 1
ATOM 1369 C CA . LEU A 1 171 ? -18.735 10.995 25.130 1.00 58.81 171 LEU A CA 1
ATOM 1370 C C . LEU A 1 171 ? -18.701 10.452 26.576 1.00 58.81 171 LEU A C 1
ATOM 1372 O O . LEU A 1 171 ? -19.415 9.509 26.926 1.00 58.81 171 LEU A O 1
ATOM 1376 N N . ARG A 1 172 ? -17.887 11.052 27.455 1.00 61.22 172 ARG A N 1
ATOM 1377 C CA . ARG A 1 172 ? -17.874 10.729 28.891 1.00 61.22 172 ARG A CA 1
ATOM 1378 C C . ARG A 1 172 ? -19.076 11.318 29.643 1.00 61.22 172 ARG A C 1
ATOM 1380 O O . ARG A 1 172 ? -19.470 10.734 30.648 1.00 61.22 172 ARG A O 1
ATOM 1387 N N . LYS A 1 173 ? -19.668 12.426 29.181 1.00 57.94 173 LYS A N 1
ATOM 1388 C CA . LYS A 1 173 ? -20.884 12.999 29.784 1.00 57.94 173 LYS A CA 1
ATOM 1389 C C . LYS A 1 173 ? -22.131 12.178 29.451 1.00 57.94 173 LYS A C 1
ATOM 1391 O O . LYS A 1 173 ? -22.857 11.827 30.372 1.00 57.94 173 LYS A O 1
ATOM 1396 N N . GLU A 1 174 ? -22.301 11.744 28.202 1.00 58.16 174 GLU A N 1
ATOM 1397 C CA . GLU A 1 174 ? -23.454 10.904 27.819 1.00 58.16 174 GLU A CA 1
ATOM 1398 C C . GLU A 1 174 ? -23.473 9.547 28.544 1.00 58.16 174 GLU A C 1
ATOM 1400 O O . GLU A 1 174 ? -24.525 9.037 28.919 1.00 58.16 174 GLU A O 1
ATOM 1405 N N . THR A 1 175 ? -22.305 8.962 28.824 1.00 56.31 175 THR A N 1
ATOM 1406 C CA . THR A 1 175 ? -22.225 7.678 29.547 1.00 56.31 175 THR A CA 1
ATOM 1407 C C . THR A 1 175 ? -22.380 7.800 31.068 1.00 56.31 175 THR A C 1
ATOM 1409 O O . THR A 1 175 ? -22.580 6.784 31.739 1.00 56.31 175 THR A O 1
ATOM 1412 N N . ALA A 1 176 ? -22.308 9.013 31.631 1.00 57.81 176 ALA A N 1
ATOM 1413 C CA . ALA A 1 176 ? -22.541 9.259 33.054 1.00 57.81 176 ALA A CA 1
ATOM 1414 C C . ALA A 1 176 ? -24.038 9.384 33.385 1.00 57.81 176 ALA A C 1
ATOM 1416 O O . ALA A 1 176 ? -24.464 8.882 34.424 1.00 57.81 176 ALA A O 1
ATOM 1417 N N . GLU A 1 177 ? -24.838 9.971 32.493 1.00 57.94 177 GLU A N 1
ATOM 1418 C CA . GLU A 1 177 ? -26.281 10.157 32.708 1.00 57.94 177 GLU A CA 1
ATOM 1419 C C . GLU A 1 177 ? -27.048 8.828 32.629 1.00 57.94 177 GLU A C 1
ATOM 1421 O O . GLU A 1 177 ? -27.826 8.510 33.526 1.00 57.94 177 GLU A O 1
ATOM 1426 N N . VAL A 1 178 ? -26.711 7.955 31.673 1.00 59.12 178 VAL A N 1
ATOM 1427 C CA . VAL A 1 178 ? -27.346 6.624 31.538 1.00 59.12 178 VAL A CA 1
ATOM 1428 C C . VAL A 1 178 ? -27.062 5.705 32.741 1.00 59.12 178 VAL A C 1
ATOM 1430 O O . VAL A 1 178 ? -27.790 4.744 32.996 1.00 59.12 178 VAL A O 1
ATOM 1433 N N . LYS A 1 179 ? -26.009 5.977 33.525 1.00 54.84 179 LYS A N 1
ATOM 1434 C CA . LYS A 1 179 ? -25.662 5.166 34.702 1.00 54.84 179 LYS A CA 1
ATOM 1435 C C . LYS A 1 179 ? -26.421 5.577 35.971 1.00 54.84 179 LYS A C 1
ATOM 1437 O O . LYS A 1 179 ? -26.483 4.771 36.899 1.00 54.84 179 LYS A O 1
ATOM 1442 N N . ALA A 1 180 ? -27.010 6.773 36.022 1.00 58.19 180 ALA A N 1
ATOM 1443 C CA . ALA A 1 180 ? -27.766 7.244 37.184 1.00 58.19 180 ALA A CA 1
ATOM 1444 C C . ALA A 1 180 ? -29.167 6.610 37.288 1.00 58.19 180 ALA A C 1
ATOM 1446 O O . ALA A 1 180 ? -29.658 6.391 38.391 1.00 58.19 180 ALA A O 1
ATOM 1447 N N . GLU A 1 181 ? -29.783 6.231 36.167 1.00 58.75 181 GLU A N 1
ATOM 1448 C CA . GLU A 1 181 ? -31.166 5.725 36.156 1.00 58.75 181 GLU A CA 1
ATOM 1449 C C . GLU A 1 181 ? -31.307 4.237 36.515 1.00 58.75 181 GLU A C 1
ATOM 1451 O O . GLU A 1 181 ? -32.413 3.743 36.718 1.00 58.75 181 GLU A O 1
ATOM 1456 N N . LYS A 1 182 ? -30.199 3.496 36.642 1.00 56.12 182 LYS A N 1
ATOM 1457 C CA . LYS A 1 182 ? -30.219 2.047 36.911 1.00 56.12 182 LYS A CA 1
ATOM 1458 C C . LYS A 1 182 ? -29.864 1.682 38.355 1.00 56.12 182 LYS A C 1
ATOM 1460 O O . LYS A 1 182 ? -29.257 0.641 38.606 1.00 56.12 182 LYS A O 1
ATOM 1465 N N . ALA A 1 183 ? -30.230 2.538 39.308 1.00 58.72 183 ALA A N 1
ATOM 1466 C CA . ALA A 1 183 ? -30.155 2.215 40.729 1.00 58.72 183 ALA A CA 1
ATOM 1467 C C . ALA A 1 183 ? -31.283 1.226 41.105 1.00 58.72 183 ALA A C 1
ATOM 1469 O O . ALA A 1 183 ? -32.454 1.512 40.851 1.00 58.72 183 ALA A O 1
ATOM 1470 N N . PRO A 1 184 ? -30.976 0.055 41.693 1.00 66.50 184 PRO A N 1
ATOM 1471 C CA . PRO A 1 184 ? -31.994 -0.910 42.090 1.00 66.50 184 PRO A CA 1
ATOM 1472 C C . PRO A 1 184 ? -32.830 -0.362 43.254 1.00 66.50 184 PRO A C 1
ATOM 1474 O O . PRO A 1 184 ? -32.299 -0.052 44.323 1.00 66.50 184 PRO A O 1
ATOM 1477 N N . GLN A 1 185 ? -34.147 -0.269 43.054 1.00 63.38 185 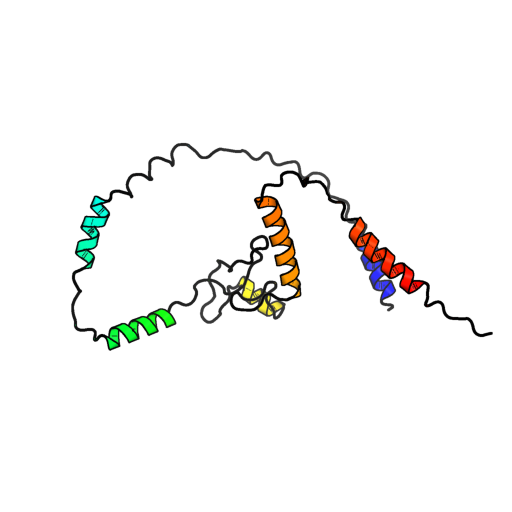GLN A N 1
ATOM 1478 C CA . GLN A 1 185 ? -35.107 0.003 44.122 1.00 63.38 185 GLN A CA 1
ATOM 1479 C C . GLN A 1 185 ? -35.018 -1.118 45.166 1.00 63.38 185 GLN A C 1
ATOM 1481 O O . GLN A 1 185 ? -35.299 -2.283 44.874 1.00 63.38 185 GLN A O 1
ATOM 1486 N N . LYS A 1 186 ? -34.591 -0.768 46.384 1.00 62.81 186 LYS A N 1
ATOM 1487 C CA . LYS A 1 186 ? -34.632 -1.665 47.541 1.00 62.81 186 LYS A CA 1
ATOM 1488 C C . LYS A 1 186 ? -36.096 -1.997 47.834 1.00 62.81 186 LYS A C 1
ATOM 1490 O O . LYS A 1 186 ? -36.852 -1.112 48.223 1.00 62.81 186 LYS A O 1
ATOM 1495 N N . LYS A 1 187 ? -36.487 -3.255 47.629 1.00 66.69 187 LYS A N 1
ATOM 1496 C CA . LYS A 1 187 ? -37.748 -3.791 48.148 1.00 66.69 187 LYS A CA 1
ATOM 1497 C C . LYS A 1 187 ? -37.568 -4.035 49.647 1.00 66.69 187 LYS A C 1
ATOM 1499 O O . LYS A 1 187 ? -36.618 -4.722 50.027 1.00 66.69 187 LYS A O 1
ATOM 1504 N N . GLY A 1 188 ? -38.408 -3.377 50.445 1.00 68.25 188 GLY A N 1
ATOM 1505 C CA . GLY A 1 188 ? -38.619 -3.690 51.859 1.00 68.25 188 GLY A CA 1
ATOM 1506 C C . GLY A 1 188 ? -39.512 -4.906 52.035 1.00 68.25 188 GLY A C 1
ATOM 1507 O O . GLY A 1 188 ? -40.137 -5.322 51.030 1.00 68.25 188 GLY A O 1
#

Mean predicted aligned error: 17.44 Å

Solvent-accessible surface area (backbone atoms only — not comparable to full-atom values): 12000 Å² total; per-residue (Å²): 134,61,73,67,58,58,55,53,52,55,57,58,64,69,74,70,73,74,81,78,82,79,83,75,84,76,81,77,81,79,77,68,84,69,85,76,70,73,76,76,67,78,80,81,76,54,70,66,60,58,55,65,57,54,64,67,73,67,64,81,85,76,79,88,72,48,73,67,54,53,50,51,52,48,53,53,48,65,74,62,62,70,68,63,41,12,43,41,28,35,58,65,92,33,70,60,35,71,34,84,49,52,34,40,92,99,43,66,33,18,72,71,55,45,51,41,30,71,74,69,73,50,59,95,55,24,44,64,93,49,73,59,49,74,80,51,41,56,54,30,53,56,39,42,52,54,50,50,52,61,71,70,64,63,90,76,76,66,100,72,74,89,61,71,61,54,62,60,51,50,60,51,50,62,60,51,59,69,60,65,77,70,68,80,81,81,80,127

Nearest PDB structures (foldseek):
  7rro-assembly1_k  TM=1.443E-01  e=9.388E+00  Bos taurus